Protein AF-A0A920RGM3-F1 (afdb_monomer_lite)

pLDDT: mean 78.33, std 15.72, range [25.39, 96.81]

Secondary structure (DSSP, 8-state):
---------SPPBPTTSSBHHHHHHHHHHHHHHHHHHHHHHHHHHHHHHHHHHHHHHHHTTTB-HHHHHH-HHHHHHHHT--SSSPPPHHHHHHHHHHHHHS-HHHHHHHHHHHHHHSTTHHHHHHHHHHHHHHH--SS-HHHHHHHH-GGGG-HHHHHHHHHHSSSB-SHHHHHHTTEEE-TTS-EEEPPGGG--HHHHHHHHHHHHHHHHHHHHHHHHHHHHHHHHS-HHHHHHHHHHHHHHHHS-HHHHHHHHHHHHHHHHHHHHHHTT--SS-TTS---

Structure (mmCIF, N/CA/C/O backbone):
data_AF-A0A920RGM3-F1
#
_entry.id   AF-A0A920RGM3-F1
#
loop_
_atom_site.group_PDB
_atom_site.id
_atom_site.type_symbol
_atom_site.label_atom_id
_atom_site.label_alt_id
_atom_site.label_comp_id
_atom_site.label_asym_id
_atom_site.label_entity_id
_atom_site.label_seq_id
_atom_site.pdbx_PDB_ins_code
_atom_site.Cartn_x
_atom_site.Cartn_y
_atom_site.Cartn_z
_atom_site.occupancy
_atom_site.B_iso_or_equiv
_atom_site.auth_seq_id
_atom_site.auth_comp_id
_atom_site.auth_asym_id
_atom_site.auth_atom_id
_atom_site.pdbx_PDB_model_num
ATOM 1 N N . MET A 1 1 ? 30.165 -38.953 -74.154 1.00 42.56 1 MET A N 1
ATOM 2 C CA . MET A 1 1 ? 30.402 -40.020 -73.153 1.00 42.56 1 MET A CA 1
ATOM 3 C C . MET A 1 1 ? 31.469 -39.498 -72.200 1.00 42.56 1 MET A C 1
ATOM 5 O O . MET A 1 1 ? 32.497 -39.085 -72.700 1.00 42.56 1 MET A O 1
ATOM 9 N N . ALA A 1 2 ? 31.312 -39.383 -70.887 1.00 41.81 2 ALA A N 1
ATOM 10 C CA . ALA A 1 2 ? 30.310 -39.910 -69.976 1.00 41.81 2 ALA A CA 1
ATOM 11 C C . ALA A 1 2 ? 30.096 -38.912 -68.821 1.00 41.81 2 ALA A C 1
ATOM 13 O O . ALA A 1 2 ? 31.039 -38.306 -68.318 1.00 41.81 2 ALA A O 1
ATOM 14 N N . THR A 1 3 ? 28.839 -38.753 -68.428 1.00 42.12 3 THR A N 1
ATOM 15 C CA . THR A 1 3 ? 28.390 -38.146 -67.177 1.00 42.12 3 THR A CA 1
ATOM 16 C C . THR A 1 3 ? 28.785 -39.059 -66.020 1.00 42.12 3 THR A C 1
ATOM 18 O O . THR A 1 3 ? 28.266 -40.168 -65.918 1.00 42.12 3 THR A O 1
ATOM 21 N N . VAL A 1 4 ? 29.689 -38.618 -65.145 1.00 43.62 4 VAL A N 1
ATOM 22 C CA . VAL A 1 4 ? 29.860 -39.259 -63.834 1.00 43.62 4 VAL A CA 1
ATOM 23 C C . VAL A 1 4 ? 28.945 -38.527 -62.861 1.00 43.62 4 VAL A C 1
ATOM 25 O O . VAL A 1 4 ? 29.328 -37.550 -62.221 1.00 43.62 4 VAL A O 1
ATOM 28 N N . GLU A 1 5 ? 27.697 -38.985 -62.807 1.00 46.53 5 GLU A N 1
ATOM 29 C CA . GLU A 1 5 ? 26.838 -38.770 -61.651 1.00 46.53 5 GLU A CA 1
ATOM 30 C C . GLU A 1 5 ? 27.508 -39.442 -60.451 1.00 46.53 5 GLU A C 1
ATOM 32 O O . GLU A 1 5 ? 27.657 -40.661 -60.410 1.00 46.53 5 GLU A O 1
ATOM 37 N N . ASN A 1 6 ? 27.932 -38.651 -59.470 1.00 40.91 6 ASN A N 1
ATOM 38 C CA . ASN A 1 6 ? 28.235 -39.176 -58.147 1.00 40.91 6 ASN A CA 1
ATOM 39 C C . ASN A 1 6 ? 27.381 -38.421 -57.129 1.00 40.91 6 ASN A C 1
ATOM 41 O O . ASN A 1 6 ? 27.840 -37.557 -56.382 1.00 40.91 6 ASN A O 1
ATOM 45 N N . THR A 1 7 ? 26.084 -38.720 -57.151 1.00 48.06 7 THR A N 1
ATOM 46 C CA . THR A 1 7 ? 25.151 -38.413 -56.067 1.00 48.06 7 THR A CA 1
ATOM 47 C C . THR A 1 7 ? 25.516 -39.253 -54.847 1.00 48.06 7 THR A C 1
ATOM 49 O O . THR A 1 7 ? 24.916 -40.292 -54.579 1.00 48.06 7 THR A O 1
ATOM 52 N N . ALA A 1 8 ? 26.481 -38.786 -54.055 1.00 48.56 8 ALA A N 1
ATOM 53 C CA . ALA A 1 8 ? 26.627 -39.228 -52.672 1.00 48.56 8 ALA A CA 1
ATOM 54 C C . ALA A 1 8 ? 25.541 -38.554 -51.811 1.00 48.56 8 ALA A C 1
ATOM 56 O O . ALA A 1 8 ? 25.812 -37.721 -50.949 1.00 48.56 8 ALA A O 1
ATOM 57 N N . SER A 1 9 ? 24.281 -38.908 -52.062 1.00 52.47 9 SER A N 1
ATOM 58 C CA . SER A 1 9 ? 23.105 -38.498 -51.284 1.00 52.47 9 SER A CA 1
ATOM 59 C C . SER A 1 9 ? 22.882 -39.440 -50.091 1.00 52.47 9 SER A C 1
ATOM 61 O O . SER A 1 9 ? 21.752 -39.779 -49.755 1.00 52.47 9 SER A O 1
ATOM 63 N N . GLY A 1 10 ? 23.965 -39.910 -49.469 1.00 62.50 10 GLY A N 1
ATOM 64 C CA . GLY A 1 10 ? 23.931 -40.707 -48.245 1.00 62.50 10 GLY A CA 1
ATOM 65 C C . GLY A 1 10 ? 24.165 -39.816 -47.021 1.00 62.50 10 GLY A C 1
ATOM 66 O O . GLY A 1 10 ? 24.938 -38.860 -47.108 1.00 62.50 10 GLY A O 1
ATOM 67 N N . PRO A 1 11 ? 23.518 -40.071 -45.869 1.00 61.22 11 PRO A N 1
ATOM 68 C CA . PRO A 1 11 ? 23.810 -39.319 -44.655 1.00 61.22 11 PRO A CA 1
ATOM 69 C C . PRO A 1 11 ? 25.294 -39.478 -44.306 1.00 61.22 11 PRO A C 1
ATOM 71 O O . PRO A 1 11 ? 25.762 -40.598 -44.153 1.00 61.22 11 PRO A O 1
ATOM 74 N N . LEU A 1 12 ? 26.031 -38.369 -44.167 1.00 62.75 12 LEU A N 1
ATOM 75 C CA . LEU A 1 12 ? 27.417 -38.390 -43.686 1.00 62.75 12 LEU A CA 1
ATOM 76 C C . LEU A 1 12 ? 27.455 -39.124 -42.335 1.00 62.75 12 LEU A C 1
ATOM 78 O O . LEU A 1 12 ? 26.782 -38.703 -41.389 1.00 62.75 12 LEU A O 1
ATOM 82 N N . LEU A 1 13 ? 28.182 -40.239 -42.262 1.00 65.50 13 LEU A N 1
ATOM 83 C CA . LEU A 1 13 ? 28.276 -41.101 -41.081 1.00 65.50 13 LEU A CA 1
ATOM 84 C C . LEU A 1 13 ? 29.558 -40.782 -40.299 1.00 65.50 13 LEU A C 1
ATOM 86 O O . LEU A 1 13 ? 30.583 -40.436 -40.884 1.00 65.50 13 LEU A O 1
ATOM 90 N N . THR A 1 14 ? 29.510 -40.884 -38.973 1.00 64.56 14 THR A N 1
ATOM 91 C CA . THR A 1 14 ? 30.721 -40.923 -38.135 1.00 64.56 14 THR A CA 1
ATOM 92 C C . THR A 1 14 ? 31.394 -42.298 -38.220 1.00 64.56 14 THR A C 1
ATOM 94 O O . THR A 1 14 ? 30.787 -43.244 -38.717 1.00 64.56 14 THR A O 1
ATOM 97 N N . ALA A 1 15 ? 32.624 -42.432 -37.702 1.00 69.31 15 ALA A N 1
ATOM 98 C CA . ALA A 1 15 ? 33.388 -43.691 -37.690 1.00 69.31 15 ALA A CA 1
ATOM 99 C C . ALA A 1 15 ? 32.619 -44.897 -37.097 1.00 69.31 15 ALA A C 1
ATOM 101 O O . ALA A 1 15 ? 32.901 -46.036 -37.445 1.00 69.31 15 ALA A O 1
ATOM 102 N N . ASP A 1 16 ? 31.600 -44.630 -36.273 1.00 67.75 16 ASP A N 1
ATOM 103 C CA . ASP A 1 16 ? 30.740 -45.622 -35.616 1.00 67.75 16 ASP A CA 1
ATOM 104 C C . ASP A 1 16 ? 29.434 -45.944 -36.382 1.00 67.75 16 ASP A C 1
ATOM 106 O O . ASP A 1 16 ? 28.510 -46.532 -35.824 1.00 67.75 16 ASP A O 1
ATOM 110 N N . GLY A 1 17 ? 29.285 -45.493 -37.635 1.00 71.75 17 GLY A N 1
ATOM 111 C CA . GLY A 1 17 ? 28.113 -45.784 -38.478 1.00 71.75 17 GLY A CA 1
ATOM 112 C C . GLY A 1 17 ? 26.843 -44.993 -38.136 1.00 71.75 17 GLY A C 1
ATOM 113 O O . GLY A 1 17 ? 25.798 -45.196 -38.752 1.00 71.75 17 GLY A O 1
ATOM 114 N N . THR A 1 18 ? 26.903 -44.058 -37.182 1.00 71.00 18 THR A N 1
ATOM 115 C CA . THR A 1 18 ? 25.764 -43.186 -36.858 1.00 71.00 18 THR A CA 1
ATOM 116 C C . THR A 1 18 ? 25.747 -41.928 -37.730 1.00 71.00 18 THR A C 1
ATOM 118 O O . THR A 1 18 ? 26.804 -41.343 -37.972 1.00 71.00 18 THR A O 1
ATOM 121 N N . PRO A 1 19 ? 24.571 -41.443 -38.169 1.00 76.94 19 PRO A N 1
ATOM 122 C CA . PRO A 1 19 ? 24.480 -40.207 -38.938 1.00 76.94 19 PRO A CA 1
ATOM 123 C C . PRO A 1 19 ? 25.013 -39.014 -38.132 1.00 76.94 19 PRO A C 1
ATOM 125 O O . PRO A 1 19 ? 24.575 -38.758 -37.007 1.00 76.94 19 PRO A O 1
ATOM 128 N N . LEU A 1 20 ? 25.923 -38.245 -38.735 1.00 69.12 20 LEU A N 1
ATOM 129 C CA . LEU A 1 20 ? 26.670 -37.133 -38.131 1.00 69.12 20 LEU A CA 1
ATOM 130 C C . LEU A 1 20 ? 25.765 -36.091 -37.455 1.00 69.12 20 LEU A C 1
ATOM 132 O O . LEU A 1 20 ? 26.108 -35.533 -36.417 1.00 69.12 20 LEU A O 1
ATOM 136 N N . LYS A 1 21 ? 24.560 -35.860 -37.991 1.00 71.94 21 LYS A N 1
ATOM 137 C CA . LYS A 1 21 ? 23.567 -34.957 -37.382 1.00 71.94 21 LYS A CA 1
ATOM 138 C C . LYS A 1 21 ? 23.136 -35.411 -35.981 1.00 71.94 21 LYS A C 1
ATOM 140 O O . LYS A 1 21 ? 22.908 -34.574 -35.107 1.00 71.94 21 LYS A O 1
ATOM 145 N N . VAL A 1 22 ? 23.036 -36.721 -35.750 1.00 74.00 22 VAL A N 1
ATOM 146 C CA . VAL A 1 22 ? 22.594 -37.294 -34.469 1.00 74.00 22 VAL A CA 1
ATOM 147 C C . VAL A 1 22 ? 23.716 -37.237 -33.432 1.00 74.00 22 VAL A C 1
ATOM 149 O O . VAL A 1 22 ? 23.463 -36.860 -32.285 1.00 74.00 22 VAL A O 1
ATOM 152 N N . SER A 1 23 ? 24.956 -37.540 -33.819 1.00 71.81 23 SER A N 1
ATOM 153 C CA . SER A 1 23 ? 26.117 -37.448 -32.922 1.00 71.81 23 SER A CA 1
ATOM 154 C C . SER A 1 23 ? 26.440 -35.993 -32.553 1.00 71.81 23 SER A C 1
ATOM 156 O O . SER A 1 23 ? 26.610 -35.683 -31.368 1.00 71.81 23 SER A O 1
ATOM 158 N N . LEU A 1 24 ? 26.394 -35.071 -33.525 1.00 72.94 24 LEU A N 1
ATOM 159 C CA . LEU A 1 24 ? 26.564 -33.633 -33.294 1.00 72.94 24 LEU A CA 1
ATOM 160 C C . LEU A 1 24 ? 25.462 -33.084 -32.374 1.00 72.94 24 LEU A C 1
ATOM 162 O O . LEU A 1 24 ? 25.752 -32.347 -31.433 1.00 72.94 24 LEU A O 1
ATOM 166 N N . GLY A 1 25 ? 24.206 -33.497 -32.583 1.00 76.12 25 GLY A N 1
ATOM 167 C CA . GLY A 1 25 ? 23.071 -33.108 -31.743 1.00 76.12 25 GLY A CA 1
ATOM 168 C C . GLY A 1 25 ? 23.188 -33.585 -30.290 1.00 76.12 25 GLY A C 1
ATOM 169 O O . GLY A 1 25 ? 22.876 -32.828 -29.368 1.00 76.12 25 GLY A O 1
ATOM 170 N N . ARG A 1 26 ? 23.684 -34.809 -30.054 1.00 76.69 26 ARG A N 1
ATOM 171 C CA . ARG A 1 26 ? 23.954 -35.322 -28.696 1.00 76.69 26 ARG A CA 1
ATOM 172 C C . ARG A 1 26 ? 25.081 -34.546 -28.010 1.00 76.69 26 ARG A C 1
ATOM 174 O O . ARG A 1 26 ? 24.935 -34.178 -26.843 1.00 76.69 26 ARG A O 1
ATOM 181 N N . SER A 1 27 ? 26.163 -34.250 -28.732 1.00 73.94 27 SER A N 1
ATOM 182 C CA . SER A 1 27 ? 27.289 -33.463 -28.210 1.00 73.94 27 SER A CA 1
ATOM 183 C C . SER A 1 27 ? 26.872 -32.024 -27.870 1.00 73.94 27 SER A C 1
ATOM 185 O O . SER A 1 27 ? 27.115 -31.550 -26.758 1.00 73.94 27 SER A O 1
ATOM 187 N N . LEU A 1 28 ? 26.120 -31.373 -28.766 1.00 78.75 28 LEU A N 1
ATOM 188 C CA . LEU A 1 28 ? 25.560 -30.030 -28.567 1.00 78.75 28 LEU A CA 1
ATOM 189 C C . LEU A 1 28 ? 24.583 -29.954 -27.389 1.00 78.75 28 LEU A C 1
ATOM 191 O O . LEU A 1 28 ? 24.592 -28.975 -26.646 1.00 78.75 28 LEU A O 1
ATOM 195 N N . ARG A 1 29 ? 23.732 -30.967 -27.179 1.00 81.94 29 ARG A N 1
ATOM 196 C CA . ARG A 1 29 ? 22.850 -31.006 -25.999 1.00 81.94 29 ARG A CA 1
ATOM 197 C C . ARG A 1 29 ? 23.654 -31.109 -24.707 1.00 81.94 29 ARG A C 1
ATOM 199 O O . ARG A 1 29 ? 23.330 -30.419 -23.748 1.00 81.94 29 ARG A O 1
ATOM 206 N N . ARG A 1 30 ? 24.717 -31.920 -24.682 1.00 82.12 30 ARG A N 1
ATOM 207 C CA . ARG A 1 30 ? 25.571 -32.092 -23.498 1.00 82.12 30 ARG A CA 1
ATOM 208 C C . ARG A 1 30 ? 26.358 -30.822 -23.170 1.00 82.12 30 ARG A C 1
ATOM 210 O O . ARG A 1 30 ? 26.475 -30.482 -21.996 1.00 82.12 30 ARG A O 1
ATOM 217 N N . SER A 1 31 ? 26.853 -30.102 -24.178 1.00 82.44 31 SER A N 1
ATOM 218 C CA . SER A 1 31 ? 27.522 -28.812 -23.971 1.00 82.44 31 SER A CA 1
ATOM 219 C C . SER A 1 31 ? 26.543 -27.717 -23.535 1.00 82.44 31 SER A C 1
ATOM 221 O O . SER A 1 31 ? 26.833 -27.011 -22.572 1.00 82.44 31 SER A O 1
ATOM 223 N N . LYS A 1 32 ? 25.348 -27.632 -24.142 1.00 84.06 32 LYS A N 1
ATOM 224 C CA . LYS A 1 32 ? 24.286 -26.704 -23.711 1.00 84.06 32 LYS A CA 1
ATOM 225 C C . LYS A 1 32 ? 23.810 -26.983 -22.289 1.00 84.06 32 LYS A C 1
ATOM 227 O O . LYS A 1 32 ? 23.682 -26.046 -21.512 1.00 84.06 32 LYS A O 1
ATOM 232 N N . LEU A 1 33 ? 23.589 -28.249 -21.929 1.00 88.44 33 LEU A N 1
ATOM 233 C CA . LEU A 1 33 ? 23.158 -28.622 -20.581 1.00 88.44 33 LEU A CA 1
ATOM 234 C C . LEU A 1 33 ? 24.232 -28.283 -19.541 1.00 88.44 33 LEU A C 1
ATOM 236 O O . LEU A 1 33 ? 23.894 -27.758 -18.491 1.00 88.44 33 LEU A O 1
ATOM 240 N N . ARG A 1 34 ? 25.519 -28.513 -19.843 1.00 86.75 34 ARG A N 1
ATOM 241 C CA . ARG A 1 34 ? 26.636 -28.101 -18.971 1.00 86.75 34 ARG A CA 1
ATOM 242 C C . ARG A 1 34 ? 26.721 -26.581 -18.818 1.00 86.75 34 ARG A C 1
ATOM 244 O O . ARG A 1 34 ? 26.907 -26.109 -17.704 1.00 86.75 34 ARG A O 1
ATOM 251 N N . GLY A 1 35 ? 26.551 -25.829 -19.907 1.00 87.75 35 GLY A N 1
ATOM 252 C CA . GLY A 1 35 ? 26.510 -24.365 -19.865 1.00 87.75 35 GLY A CA 1
ATOM 253 C C . GLY A 1 35 ? 25.340 -23.840 -19.029 1.00 87.75 35 GLY A C 1
ATOM 254 O O . GLY A 1 35 ? 25.533 -22.990 -18.167 1.00 87.75 35 GLY A O 1
ATOM 255 N N . ILE A 1 36 ? 24.144 -24.407 -19.214 1.00 90.81 36 ILE A N 1
ATOM 256 C CA . ILE A 1 36 ? 22.967 -24.079 -18.400 1.00 90.81 36 ILE A CA 1
ATOM 257 C C . ILE A 1 36 ? 23.214 -24.450 -16.938 1.00 90.81 36 ILE A C 1
ATOM 259 O O . ILE A 1 36 ? 22.947 -23.630 -16.073 1.00 90.81 36 ILE A O 1
ATOM 263 N N . LEU A 1 37 ? 23.773 -25.629 -16.651 1.00 93.75 37 LEU A N 1
ATOM 264 C CA . LEU A 1 37 ? 24.064 -26.078 -15.288 1.00 93.75 37 LEU A CA 1
ATOM 265 C C . LEU A 1 37 ? 25.078 -25.169 -14.576 1.00 93.75 37 LEU A C 1
ATOM 267 O O . LEU A 1 37 ? 24.954 -24.971 -13.374 1.00 93.75 37 LEU A O 1
ATOM 271 N N . LEU A 1 38 ? 26.047 -24.591 -15.299 1.00 93.19 38 LEU A N 1
ATOM 272 C CA . LEU A 1 38 ? 26.992 -23.617 -14.738 1.00 93.19 38 LEU A CA 1
ATOM 273 C C . LEU A 1 38 ? 26.324 -22.274 -14.404 1.00 93.19 38 LEU A C 1
ATOM 275 O O . LEU A 1 38 ? 26.690 -21.635 -13.422 1.00 93.19 38 LEU A O 1
ATOM 279 N N . VAL A 1 39 ? 25.353 -21.842 -15.213 1.00 94.06 39 VAL A N 1
ATOM 280 C CA . VAL A 1 39 ? 24.651 -20.556 -15.039 1.00 94.06 39 VAL A CA 1
ATOM 281 C C . VAL A 1 39 ? 23.470 -20.674 -14.067 1.00 94.06 39 VAL A C 1
ATOM 283 O O . VAL A 1 39 ? 23.115 -19.700 -13.404 1.00 94.06 39 VAL A O 1
ATOM 286 N N . LEU A 1 40 ? 22.874 -21.862 -13.941 1.00 94.94 40 LEU A N 1
ATOM 287 C CA . LEU A 1 40 ? 21.665 -22.117 -13.156 1.00 94.94 40 LEU A CA 1
ATOM 288 C C . LEU A 1 40 ? 21.784 -21.673 -11.685 1.00 94.94 40 LEU A C 1
ATOM 290 O O . LEU A 1 40 ? 20.851 -21.021 -11.225 1.00 94.94 40 LEU A O 1
ATOM 294 N N . PRO A 1 41 ? 22.886 -21.923 -10.944 1.00 94.62 41 PRO A N 1
ATOM 295 C CA . PRO A 1 41 ? 23.005 -21.473 -9.557 1.00 94.62 41 PRO A CA 1
ATOM 296 C C . PRO A 1 41 ? 22.983 -19.947 -9.432 1.00 94.62 41 PRO A C 1
ATOM 298 O O . PRO A 1 41 ? 22.291 -19.410 -8.570 1.00 94.62 41 PRO A O 1
ATOM 301 N N . ALA A 1 42 ? 23.683 -19.242 -10.326 1.00 93.94 42 ALA A N 1
ATOM 302 C CA . ALA A 1 42 ? 23.693 -17.781 -10.350 1.00 93.94 42 ALA A CA 1
ATOM 303 C C . ALA A 1 42 ? 22.320 -17.210 -10.748 1.00 93.94 42 ALA A C 1
ATOM 305 O O . ALA A 1 42 ? 21.850 -16.241 -10.153 1.00 93.94 42 ALA A O 1
ATOM 306 N N . LEU A 1 43 ? 21.643 -17.842 -11.713 1.00 94.00 43 LEU A N 1
ATOM 307 C CA . LEU A 1 43 ? 20.295 -17.462 -12.130 1.00 94.00 43 LEU A CA 1
ATOM 308 C C . LEU A 1 43 ? 19.270 -17.682 -11.009 1.00 94.00 43 LEU A C 1
ATOM 310 O O . LEU A 1 43 ? 18.466 -16.796 -10.737 1.00 94.00 43 LEU A O 1
ATOM 314 N N . LEU A 1 44 ? 19.305 -18.838 -10.340 1.00 95.81 44 LEU A N 1
ATOM 315 C CA . LEU A 1 44 ? 18.426 -19.143 -9.211 1.00 95.81 44 LEU A CA 1
ATOM 316 C C . LEU A 1 44 ? 18.663 -18.179 -8.051 1.00 95.81 44 LEU A C 1
ATOM 318 O O . LEU A 1 44 ? 17.700 -17.686 -7.475 1.00 95.81 44 LEU A O 1
ATOM 322 N N . PHE A 1 45 ? 19.921 -17.854 -7.750 1.00 95.62 45 PHE A N 1
ATOM 323 C CA . PHE A 1 45 ? 20.262 -16.853 -6.741 1.00 95.62 45 PHE A CA 1
ATOM 324 C C . PHE A 1 45 ? 19.644 -15.484 -7.063 1.00 95.62 45 PHE A C 1
ATOM 326 O O . PHE A 1 45 ? 19.007 -14.878 -6.201 1.00 95.62 45 PHE A O 1
ATOM 333 N N . LEU A 1 46 ? 19.751 -15.029 -8.318 1.00 94.94 46 LEU A N 1
ATOM 334 C CA . LEU A 1 46 ? 19.124 -13.785 -8.774 1.00 94.94 46 LEU A CA 1
ATOM 335 C C . LEU A 1 46 ? 17.597 -13.852 -8.661 1.00 94.94 46 LEU A C 1
ATOM 337 O O . LEU A 1 46 ? 16.985 -12.922 -8.139 1.00 94.94 46 LEU A O 1
ATOM 341 N N . ILE A 1 47 ? 16.976 -14.952 -9.098 1.00 95.12 47 ILE A N 1
ATOM 342 C CA . ILE A 1 47 ? 15.523 -15.143 -8.998 1.00 95.12 47 ILE A CA 1
ATOM 343 C C . ILE A 1 47 ? 15.076 -15.090 -7.535 1.00 95.12 47 ILE A C 1
ATOM 345 O O . ILE A 1 47 ? 14.125 -14.388 -7.215 1.00 95.12 47 ILE A O 1
ATOM 349 N N . ILE A 1 48 ? 15.771 -15.771 -6.628 1.00 96.00 48 ILE A N 1
ATOM 350 C CA . ILE A 1 48 ? 15.405 -15.789 -5.210 1.00 96.00 48 ILE A CA 1
ATOM 351 C C . ILE A 1 48 ? 15.525 -14.387 -4.600 1.00 96.00 48 ILE A C 1
ATOM 353 O O . ILE A 1 48 ? 14.626 -13.962 -3.883 1.00 96.00 48 ILE A O 1
ATOM 357 N N . ILE A 1 49 ? 16.583 -13.635 -4.908 1.00 95.81 49 ILE A N 1
ATOM 358 C CA . ILE A 1 49 ? 16.800 -12.305 -4.317 1.00 95.81 49 ILE A CA 1
ATOM 359 C C . ILE A 1 49 ? 15.902 -11.229 -4.925 1.00 95.81 49 ILE A C 1
ATOM 361 O O . ILE A 1 49 ? 15.495 -10.317 -4.212 1.00 95.81 49 ILE A O 1
ATOM 365 N N . PHE A 1 50 ? 15.578 -11.304 -6.214 1.00 95.12 50 PHE A N 1
ATOM 366 C CA . PHE A 1 50 ? 14.744 -10.289 -6.859 1.00 95.12 50 PHE A CA 1
ATOM 367 C C . PHE A 1 50 ? 13.270 -10.689 -6.901 1.00 95.12 50 PHE A C 1
ATOM 369 O O . PHE A 1 50 ? 12.415 -9.912 -6.483 1.00 95.12 50 PHE A O 1
ATOM 376 N N . VAL A 1 51 ? 12.944 -11.894 -7.369 1.00 94.75 51 VAL A N 1
ATOM 377 C CA . VAL A 1 51 ? 11.552 -12.302 -7.620 1.00 94.75 51 VAL A CA 1
ATOM 378 C C . VAL A 1 51 ? 10.798 -12.550 -6.318 1.00 94.75 51 VAL A C 1
ATOM 380 O O . VAL A 1 51 ? 9.657 -12.110 -6.208 1.00 94.75 51 VAL A O 1
ATOM 383 N N . VAL A 1 52 ? 11.412 -13.185 -5.310 1.00 93.88 52 VAL A N 1
ATOM 384 C CA . VAL A 1 52 ? 10.709 -13.474 -4.044 1.00 93.88 52 VAL A CA 1
ATOM 385 C C . VAL A 1 52 ? 10.337 -12.190 -3.291 1.00 93.88 52 VAL A C 1
ATOM 387 O O . VAL A 1 52 ? 9.169 -12.057 -2.924 1.00 93.88 52 VAL A O 1
ATOM 390 N N . PRO A 1 53 ? 11.230 -11.196 -3.091 1.00 94.12 53 PRO A N 1
ATOM 391 C CA . PRO A 1 53 ? 10.833 -9.939 -2.460 1.00 94.12 53 PRO A CA 1
ATOM 392 C C . PRO A 1 53 ? 9.804 -9.155 -3.269 1.00 94.12 53 PRO A C 1
ATOM 394 O O . PRO A 1 53 ? 8.886 -8.595 -2.677 1.00 94.12 53 PRO A O 1
ATOM 397 N N . ILE A 1 54 ? 9.906 -9.147 -4.604 1.00 92.69 54 ILE A N 1
ATOM 398 C CA . ILE A 1 54 ? 8.898 -8.506 -5.461 1.00 92.69 54 ILE A CA 1
ATOM 399 C C . ILE A 1 54 ? 7.538 -9.181 -5.270 1.00 92.69 54 ILE A C 1
ATOM 401 O O . ILE A 1 54 ? 6.542 -8.493 -5.061 1.00 92.69 54 ILE A O 1
ATOM 405 N N . PHE A 1 55 ? 7.490 -10.514 -5.276 1.00 91.38 55 PHE A N 1
ATOM 406 C CA . PHE A 1 55 ? 6.251 -11.255 -5.065 1.00 91.38 55 PHE A CA 1
ATOM 407 C C . PHE A 1 55 ? 5.663 -11.006 -3.671 1.00 91.38 55 PHE A C 1
ATOM 409 O O . PHE A 1 55 ? 4.479 -10.709 -3.563 1.00 91.38 55 PHE A O 1
ATOM 416 N N . ASN A 1 56 ? 6.487 -11.023 -2.620 1.00 88.69 56 ASN A N 1
ATOM 417 C CA . ASN A 1 56 ? 6.053 -10.708 -1.254 1.00 88.69 56 ASN A CA 1
ATOM 418 C C . ASN A 1 56 ? 5.529 -9.269 -1.115 1.00 88.69 56 ASN A C 1
ATOM 420 O O . ASN A 1 56 ? 4.614 -9.005 -0.336 1.00 88.69 56 ASN A O 1
ATOM 424 N N . LEU A 1 57 ? 6.106 -8.314 -1.851 1.00 89.06 57 LEU A N 1
ATOM 425 C CA . LEU A 1 57 ? 5.601 -6.941 -1.887 1.00 89.06 57 LEU A CA 1
ATOM 426 C C . LEU A 1 57 ? 4.275 -6.845 -2.653 1.00 89.06 57 LEU A C 1
ATOM 428 O O . LEU A 1 57 ? 3.391 -6.097 -2.237 1.00 89.06 57 LEU A O 1
ATOM 432 N N . LEU A 1 58 ? 4.118 -7.610 -3.736 1.00 87.19 58 LEU A N 1
ATOM 433 C CA . LEU A 1 58 ? 2.888 -7.657 -4.527 1.00 87.19 58 LEU A CA 1
ATOM 434 C C . LEU A 1 58 ? 1.745 -8.350 -3.781 1.00 87.19 58 LEU A C 1
ATOM 436 O O . LEU A 1 58 ? 0.638 -7.819 -3.784 1.00 87.19 58 LEU A O 1
ATOM 440 N N . SER A 1 59 ? 1.985 -9.470 -3.094 1.00 84.69 59 SER A N 1
ATOM 441 C CA . SER A 1 59 ? 0.946 -10.133 -2.290 1.00 84.69 59 SER A CA 1
ATOM 442 C C . SER A 1 59 ? 0.436 -9.195 -1.193 1.00 84.69 59 SER A C 1
ATOM 444 O O . SER A 1 59 ? -0.767 -8.985 -1.050 1.00 84.69 59 SER A O 1
ATOM 446 N N . ARG A 1 60 ? 1.356 -8.468 -0.545 1.00 83.00 60 ARG A N 1
ATOM 447 C CA . ARG A 1 60 ? 1.032 -7.444 0.454 1.00 83.00 60 ARG A CA 1
ATOM 448 C C . ARG A 1 60 ? 0.208 -6.273 -0.097 1.00 83.00 60 ARG A C 1
ATOM 450 O O . ARG A 1 60 ? -0.392 -5.547 0.690 1.00 83.00 60 ARG A O 1
ATOM 457 N N . SER A 1 61 ? 0.173 -6.067 -1.416 1.00 80.12 61 SER A N 1
ATOM 458 C CA . SER A 1 61 ? -0.691 -5.055 -2.042 1.00 80.12 61 SER A CA 1
ATOM 459 C C . SER A 1 61 ? -2.165 -5.472 -2.120 1.00 80.12 61 SER A C 1
ATOM 461 O O . SER A 1 61 ? -3.017 -4.614 -2.331 1.00 80.12 61 SER A O 1
ATOM 463 N N . VAL A 1 62 ? -2.464 -6.762 -1.934 1.00 79.56 62 VAL A N 1
ATOM 464 C CA . VAL A 1 62 ? -3.823 -7.332 -1.961 1.00 79.56 62 VAL A CA 1
ATOM 465 C C . VAL A 1 62 ? -4.273 -7.766 -0.563 1.00 79.56 62 VAL A C 1
ATOM 467 O O . VAL A 1 62 ? -5.470 -7.754 -0.274 1.00 79.56 62 VAL A O 1
ATOM 470 N N . ASP A 1 63 ? -3.327 -8.112 0.311 1.00 77.56 63 ASP A N 1
ATOM 471 C CA . ASP A 1 63 ? -3.603 -8.594 1.664 1.00 77.56 63 ASP A CA 1
ATOM 472 C C . ASP A 1 63 ? -4.082 -7.465 2.603 1.00 77.56 63 ASP A C 1
ATOM 474 O O . ASP A 1 63 ? -3.352 -6.518 2.905 1.00 77.56 63 ASP A O 1
ATOM 478 N N . ASP A 1 64 ? -5.300 -7.605 3.135 1.00 79.06 64 ASP A N 1
ATOM 479 C CA . ASP A 1 64 ? -5.933 -6.691 4.102 1.00 79.06 64 ASP A CA 1
ATOM 480 C C . ASP A 1 64 ? -6.399 -7.415 5.380 1.00 79.06 64 ASP A C 1
ATOM 482 O O . ASP A 1 64 ? -7.391 -7.083 6.028 1.00 79.06 64 ASP A O 1
ATOM 486 N N . THR A 1 65 ? -5.640 -8.428 5.794 1.00 84.06 65 THR A N 1
ATOM 487 C CA . THR A 1 65 ? -5.916 -9.242 6.993 1.00 84.06 65 THR A CA 1
ATOM 488 C C . THR A 1 65 ? -5.821 -8.456 8.307 1.00 84.06 65 THR A C 1
ATOM 490 O O . THR A 1 65 ? -6.271 -8.920 9.357 1.00 84.06 65 THR A O 1
ATOM 493 N N . LEU A 1 66 ? -5.252 -7.248 8.278 1.00 84.62 66 LEU A N 1
ATOM 494 C CA . LEU A 1 66 ? -4.963 -6.445 9.463 1.00 84.62 66 LEU A CA 1
ATOM 495 C C . LEU A 1 66 ? -6.228 -6.034 10.228 1.00 84.62 66 LEU A C 1
ATOM 497 O O . LEU A 1 66 ? -6.231 -6.090 11.454 1.00 84.62 66 LEU A O 1
ATOM 501 N N . VAL A 1 67 ? -7.292 -5.621 9.534 1.00 86.69 67 VAL A N 1
ATOM 502 C CA . VAL A 1 67 ? -8.548 -5.230 10.200 1.00 86.69 67 VAL A CA 1
ATOM 503 C C . VAL A 1 67 ? -9.306 -6.469 10.669 1.00 86.69 67 VAL A C 1
ATOM 505 O O . VAL A 1 67 ? -9.776 -6.490 11.804 1.00 86.69 67 VAL A O 1
ATOM 508 N N . ASN A 1 68 ? -9.343 -7.520 9.845 1.00 86.69 68 ASN A N 1
ATOM 509 C CA . ASN A 1 68 ? -9.998 -8.791 10.163 1.00 86.69 68 ASN A CA 1
ATOM 510 C C . ASN A 1 68 ? -9.409 -9.437 11.434 1.00 86.69 68 ASN A C 1
ATOM 512 O O . ASN A 1 68 ? -10.145 -9.790 12.351 1.00 86.69 68 ASN A O 1
ATOM 516 N N . SER A 1 69 ? -8.076 -9.452 11.556 1.00 86.69 69 SER A N 1
ATOM 517 C CA . SER A 1 69 ? -7.377 -9.940 12.756 1.00 86.69 69 SER A CA 1
ATOM 518 C C . SER A 1 69 ? -7.613 -9.094 14.015 1.00 86.69 69 SER A C 1
ATOM 520 O O . SER A 1 69 ? -7.508 -9.610 15.125 1.00 86.69 69 SER A O 1
ATOM 522 N N . ALA A 1 70 ? -7.929 -7.804 13.861 1.00 87.88 70 ALA A N 1
ATOM 523 C CA . ALA A 1 70 ? -8.148 -6.890 14.980 1.00 87.88 70 ALA A CA 1
ATOM 524 C C . ALA A 1 70 ? -9.604 -6.867 15.475 1.00 87.88 70 ALA A C 1
ATOM 526 O O . ALA A 1 70 ? -9.823 -6.544 16.640 1.00 87.88 70 ALA A O 1
ATOM 527 N N . LEU A 1 71 ? -10.579 -7.173 14.609 1.00 90.25 71 LEU A N 1
ATOM 528 C CA . LEU A 1 71 ? -12.019 -7.110 14.899 1.00 90.25 71 LEU A CA 1
ATOM 529 C C . LEU A 1 71 ? -12.769 -8.420 14.550 1.00 90.25 71 LEU A C 1
ATOM 531 O O . LEU A 1 71 ? -13.774 -8.377 13.830 1.00 90.25 71 LEU A O 1
ATOM 535 N N . PRO A 1 72 ? -12.308 -9.597 15.014 1.00 90.44 72 PRO A N 1
ATOM 536 C CA . PRO A 1 72 ? -12.873 -10.876 14.587 1.00 90.44 72 PRO A CA 1
ATOM 537 C C . PRO A 1 72 ? -14.343 -11.045 14.993 1.00 90.44 72 PRO A C 1
ATOM 539 O O . PRO A 1 72 ? -15.148 -11.508 14.188 1.00 90.44 72 PRO A O 1
ATOM 542 N N . ARG A 1 73 ? -14.732 -10.638 16.211 1.00 91.25 73 ARG A N 1
ATOM 543 C CA . ARG A 1 73 ? -16.117 -10.792 16.697 1.00 91.25 73 ARG A CA 1
ATOM 544 C C . ARG A 1 73 ? -17.058 -9.848 15.963 1.00 91.25 73 ARG A C 1
ATOM 546 O O . ARG A 1 73 ? -18.179 -10.221 15.626 1.00 91.25 73 ARG A O 1
ATOM 553 N N . THR A 1 74 ? -16.582 -8.638 15.682 1.00 90.31 74 THR A N 1
ATOM 554 C CA . THR A 1 74 ? -17.334 -7.619 14.948 1.00 90.31 74 THR A CA 1
ATOM 555 C C . THR A 1 74 ? -17.691 -8.115 13.553 1.00 90.31 74 THR A C 1
ATOM 557 O O . THR A 1 74 ? -18.829 -7.946 13.133 1.00 90.31 74 THR A O 1
ATOM 560 N N . PHE A 1 75 ? -16.760 -8.763 12.841 1.00 88.69 75 PHE A N 1
ATOM 561 C CA . PHE A 1 75 ? -17.028 -9.266 11.490 1.00 88.69 75 PHE A CA 1
ATOM 562 C C . PHE A 1 75 ? -17.965 -10.475 11.447 1.00 88.69 75 PHE A C 1
ATOM 564 O O . PHE A 1 75 ? -18.646 -10.636 10.436 1.00 88.69 75 PHE A O 1
ATOM 571 N N . VAL A 1 76 ? -18.045 -11.267 12.522 1.00 88.50 76 VAL A N 1
ATOM 572 C CA . VAL A 1 76 ? -19.060 -12.326 12.671 1.00 88.50 76 VAL A CA 1
ATOM 573 C C . VAL A 1 76 ? -20.449 -11.705 12.836 1.00 88.50 76 VAL A C 1
ATOM 575 O O . VAL A 1 76 ? -21.356 -12.025 12.076 1.00 88.50 76 VAL A O 1
ATOM 578 N N . ALA A 1 77 ? -20.600 -10.737 13.748 1.00 87.00 77 ALA A N 1
ATOM 579 C CA . ALA A 1 77 ? -21.858 -10.001 13.929 1.00 87.00 77 ALA A CA 1
ATOM 580 C C . ALA A 1 77 ? -22.231 -9.126 12.713 1.00 87.00 77 ALA A C 1
ATOM 582 O O . ALA A 1 77 ? -23.382 -8.736 12.540 1.00 87.00 77 ALA A O 1
ATOM 583 N N . PHE A 1 78 ? -21.260 -8.800 11.858 1.00 86.69 78 PHE A N 1
ATOM 584 C CA . PHE A 1 78 ? -21.481 -8.040 10.630 1.00 86.69 78 PHE A CA 1
ATOM 585 C C . PHE A 1 78 ? -22.183 -8.841 9.534 1.00 86.69 78 PHE A C 1
ATOM 587 O O . PHE A 1 78 ? -22.814 -8.241 8.667 1.00 86.69 78 PHE A O 1
ATOM 594 N N . GLU A 1 79 ? -22.099 -10.173 9.544 1.00 84.38 79 GLU A N 1
ATOM 595 C CA . GLU A 1 79 ? -22.745 -10.999 8.514 1.00 84.38 79 GLU A CA 1
ATOM 596 C C . GLU A 1 79 ? -24.268 -10.967 8.598 1.00 84.38 79 GLU A C 1
ATOM 598 O O . GLU A 1 79 ? -24.928 -10.994 7.563 1.00 84.38 79 GLU A O 1
ATOM 603 N N . SER A 1 80 ? -24.811 -10.859 9.810 1.00 83.69 80 SER A N 1
ATOM 604 C CA . SER A 1 80 ? -26.251 -10.839 10.064 1.00 83.69 80 SER A CA 1
ATOM 605 C C . SER A 1 80 ? -26.893 -9.460 9.893 1.00 83.69 80 SER A C 1
ATOM 607 O O . SER A 1 80 ? -28.109 -9.340 10.002 1.00 83.69 80 SER A O 1
ATOM 609 N N . TRP A 1 81 ? -26.110 -8.407 9.638 1.00 84.56 81 TRP A N 1
ATOM 610 C CA . TRP A 1 81 ? -26.612 -7.034 9.578 1.00 84.56 81 TRP A CA 1
ATOM 611 C C . TRP A 1 81 ? -26.981 -6.593 8.153 1.00 84.56 81 TRP A C 1
ATOM 613 O O . TRP A 1 81 ? -26.211 -6.768 7.208 1.00 84.56 81 TRP A O 1
ATOM 623 N N . ASP A 1 82 ? -28.130 -5.920 8.026 1.00 76.81 82 ASP A N 1
ATOM 624 C CA . ASP A 1 82 ? -28.738 -5.460 6.762 1.00 76.81 82 ASP A CA 1
ATOM 625 C C . ASP A 1 82 ? -28.075 -4.203 6.147 1.00 76.81 82 ASP A C 1
ATOM 627 O O . ASP A 1 82 ? -28.488 -3.685 5.115 1.00 76.81 82 ASP A O 1
ATOM 631 N N . ARG A 1 83 ? -27.009 -3.672 6.764 1.00 79.06 83 ARG A N 1
ATOM 632 C CA . ARG A 1 83 ? -26.147 -2.577 6.244 1.00 79.06 83 ARG A CA 1
ATOM 633 C C . ARG A 1 83 ? -26.814 -1.211 6.016 1.00 79.06 83 ARG A C 1
ATOM 635 O O . ARG A 1 83 ? -26.125 -0.244 5.680 1.00 79.06 83 ARG A O 1
ATOM 642 N N . GLN A 1 84 ? -28.125 -1.103 6.216 1.00 77.38 84 GLN A N 1
ATOM 643 C CA . GLN A 1 84 ? -28.908 0.117 5.983 1.00 77.38 84 GLN A CA 1
ATOM 644 C C . GLN A 1 84 ? -29.287 0.851 7.276 1.00 77.38 84 GLN A C 1
ATOM 646 O O . GLN A 1 84 ? -29.336 2.080 7.294 1.00 77.38 84 GLN A O 1
ATOM 651 N N . SER A 1 85 ? -29.533 0.122 8.364 1.00 82.44 85 SER A N 1
ATOM 652 C CA . SER A 1 85 ? -29.994 0.660 9.651 1.00 82.44 85 SER A CA 1
ATOM 653 C C . SER A 1 85 ? -28.892 0.639 10.709 1.00 82.44 85 SER A C 1
ATOM 655 O O . SER A 1 85 ? -27.869 -0.006 10.535 1.00 82.44 85 SER A O 1
ATOM 657 N N . LEU A 1 86 ? -29.069 1.335 11.834 1.00 83.19 86 LEU A N 1
ATOM 658 C CA . LEU A 1 86 ? -28.138 1.204 12.961 1.00 83.19 86 LEU A CA 1
ATOM 659 C C . LEU A 1 86 ? -27.982 -0.274 13.372 1.00 83.19 86 LEU A C 1
ATOM 661 O O . LEU A 1 86 ? -29.000 -0.959 13.467 1.00 83.19 86 LEU A O 1
ATOM 665 N N . PRO A 1 87 ? -26.753 -0.757 13.634 1.00 83.75 87 PRO A N 1
ATOM 666 C CA . PRO A 1 87 ? -26.543 -2.150 14.000 1.00 83.75 87 PRO A CA 1
ATOM 667 C C . PRO A 1 87 ? -27.276 -2.564 15.273 1.00 83.75 87 PRO A C 1
ATOM 669 O O . PRO A 1 87 ? -27.552 -1.741 16.152 1.00 83.75 87 PRO A O 1
ATOM 672 N N . GLU A 1 88 ? -27.530 -3.863 15.384 1.00 86.50 88 GLU A N 1
ATOM 673 C CA . GLU A 1 88 ? -28.073 -4.473 16.592 1.00 86.50 88 GLU A CA 1
ATOM 674 C C . GLU A 1 88 ? -27.089 -4.381 17.765 1.00 86.50 88 GLU A C 1
ATOM 676 O O . GLU A 1 88 ? -25.874 -4.252 17.583 1.00 86.50 88 GLU A O 1
ATOM 681 N N . GLU A 1 89 ? -27.615 -4.494 18.986 1.00 86.75 89 GLU A N 1
ATOM 682 C CA . GLU A 1 89 ? -26.837 -4.428 20.230 1.00 86.75 89 GLU A CA 1
ATOM 683 C C . GLU A 1 89 ? -25.648 -5.405 20.230 1.00 86.75 89 GLU A C 1
ATOM 685 O O . GLU A 1 89 ? -24.555 -5.055 20.676 1.00 86.75 89 GLU A O 1
ATOM 690 N N . ALA A 1 90 ? -25.830 -6.587 19.631 1.00 87.62 90 ALA A N 1
ATOM 691 C CA . ALA A 1 90 ? -24.796 -7.609 19.495 1.00 87.62 90 ALA A CA 1
ATOM 692 C C . ALA A 1 90 ? -23.548 -7.113 18.736 1.00 87.62 90 ALA A C 1
ATOM 694 O O . ALA A 1 90 ? -22.425 -7.468 19.094 1.00 87.62 90 ALA A O 1
ATOM 695 N N . MET A 1 91 ? -23.702 -6.248 17.724 1.00 87.38 91 MET A N 1
ATOM 696 C CA . MET A 1 91 ? -22.554 -5.679 17.004 1.00 87.38 91 MET A CA 1
ATOM 697 C C . MET A 1 91 ? -21.808 -4.644 17.861 1.00 87.38 91 MET A C 1
ATOM 699 O O . MET A 1 91 ? -20.575 -4.580 17.822 1.00 87.38 91 MET A O 1
ATOM 703 N N . PHE A 1 92 ? -22.533 -3.848 18.656 1.00 89.19 92 PHE A N 1
ATOM 704 C CA . PHE A 1 92 ? -21.929 -2.895 19.594 1.00 89.19 92 PHE A CA 1
ATOM 705 C C . PHE A 1 92 ? -21.159 -3.616 20.708 1.00 89.19 92 PHE A C 1
ATOM 707 O O . PHE A 1 92 ? -20.060 -3.192 21.072 1.00 89.19 92 PHE A O 1
ATOM 714 N N . GLU A 1 93 ? -21.688 -4.733 21.203 1.00 90.75 93 GLU A N 1
ATOM 715 C CA . GLU A 1 93 ? -20.984 -5.606 22.141 1.00 90.75 93 GLU A CA 1
ATOM 716 C C . GLU A 1 93 ? -19.724 -6.213 21.507 1.00 90.75 93 GLU A C 1
ATOM 718 O O . GLU A 1 93 ? -18.635 -6.134 22.084 1.00 90.75 93 GLU A O 1
ATOM 723 N N . ALA A 1 94 ? -19.838 -6.756 20.292 1.00 91.19 94 ALA A N 1
ATOM 724 C CA . ALA A 1 94 ? -18.726 -7.390 19.593 1.00 91.19 94 ALA A CA 1
ATOM 725 C C . ALA A 1 94 ? -17.545 -6.427 19.381 1.00 91.19 94 ALA A C 1
ATOM 727 O O . ALA A 1 94 ? -16.407 -6.766 19.718 1.00 91.19 94 ALA A O 1
ATOM 728 N N . ILE A 1 95 ? -17.811 -5.199 18.918 1.00 90.56 95 ILE A N 1
ATOM 729 C CA . ILE A 1 95 ? -16.753 -4.203 18.707 1.00 90.56 95 ILE A CA 1
ATOM 730 C C . ILE A 1 95 ? -16.181 -3.676 20.025 1.00 90.56 95 ILE A C 1
ATOM 732 O O . ILE A 1 95 ? -14.990 -3.364 20.112 1.00 90.56 95 ILE A O 1
ATOM 736 N N . PHE A 1 96 ? -17.0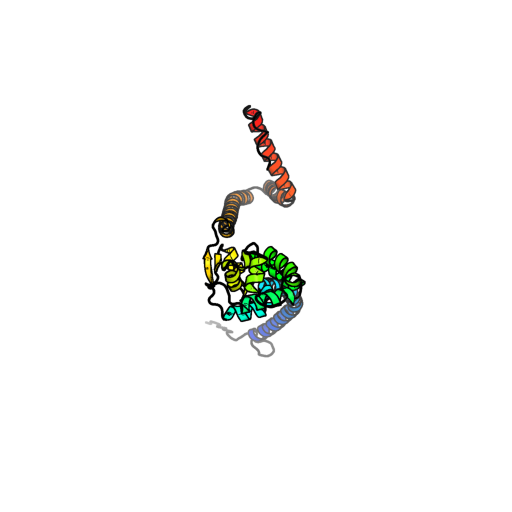05 -3.578 21.072 1.00 90.31 96 PHE A N 1
ATOM 737 C CA . PHE A 1 96 ? -16.542 -3.209 22.405 1.00 90.31 96 PHE A CA 1
ATOM 738 C C . PHE A 1 96 ? -15.545 -4.243 22.933 1.00 90.31 96 PHE A C 1
ATOM 740 O O . PHE A 1 96 ? -14.471 -3.872 23.422 1.00 90.31 96 PHE A O 1
ATOM 747 N N . LEU A 1 97 ? -15.878 -5.528 22.807 1.00 89.19 97 LEU A N 1
ATOM 748 C CA . LEU A 1 97 ? -15.009 -6.623 23.214 1.00 89.19 97 LEU A CA 1
ATOM 749 C C . LEU A 1 97 ? -13.721 -6.620 22.387 1.00 89.19 97 LEU A C 1
ATOM 751 O O . LEU A 1 97 ? -12.648 -6.528 22.976 1.00 89.19 97 LEU A O 1
ATOM 755 N N . ASP A 1 98 ? -13.803 -6.569 21.056 1.00 90.31 98 ASP A N 1
ATOM 756 C CA . ASP A 1 98 ? -12.617 -6.563 20.188 1.00 90.31 98 ASP A CA 1
ATOM 757 C C . ASP A 1 98 ? -11.653 -5.399 20.507 1.00 90.31 98 ASP A C 1
ATOM 759 O O . ASP A 1 98 ? -10.442 -5.596 20.625 1.00 90.31 98 ASP A O 1
ATOM 763 N N . ILE A 1 99 ? -12.168 -4.188 20.756 1.00 89.19 99 ILE A N 1
ATOM 764 C CA . ILE A 1 99 ? -11.339 -3.019 21.111 1.00 89.19 99 ILE A CA 1
ATOM 765 C C . ILE A 1 99 ? -10.720 -3.146 22.515 1.00 89.19 99 ILE A C 1
ATOM 767 O O . ILE A 1 99 ? -9.646 -2.589 22.775 1.00 89.19 99 ILE A O 1
ATOM 771 N N . THR A 1 100 ? -11.403 -3.796 23.461 1.00 86.69 100 THR A N 1
ATOM 772 C CA . THR A 1 100 ? -10.966 -3.842 24.866 1.00 86.69 100 THR A CA 1
ATOM 773 C C . THR A 1 100 ? -10.057 -5.026 25.182 1.00 86.69 100 THR A C 1
ATOM 775 O O . THR A 1 100 ? -9.105 -4.831 25.956 1.00 86.69 100 THR A O 1
ATOM 778 N N . THR A 1 101 ? -10.334 -6.192 24.588 1.00 86.81 101 THR A N 1
ATOM 779 C CA . THR A 1 101 ? -9.590 -7.449 24.760 1.00 86.81 101 THR A CA 1
ATOM 780 C C . THR A 1 101 ? -8.512 -7.658 23.702 1.00 86.81 101 THR A C 1
ATOM 782 O O . THR A 1 101 ? -7.565 -8.393 23.964 1.00 86.81 101 THR A O 1
ATOM 785 N N . GLY A 1 102 ? -8.628 -7.023 22.531 1.00 82.94 102 GLY A N 1
ATOM 786 C CA . GLY A 1 102 ? -7.640 -7.124 21.459 1.00 82.94 102 GLY A CA 1
ATOM 787 C C . GLY A 1 102 ? -6.270 -6.557 21.840 1.00 82.94 102 GLY A C 1
ATOM 788 O O . GLY A 1 102 ? -6.136 -5.686 22.710 1.00 82.94 102 GLY A O 1
ATOM 789 N N . ASP A 1 103 ? -5.230 -7.045 21.165 1.00 87.38 103 ASP A N 1
ATOM 790 C CA . ASP A 1 103 ? -3.877 -6.535 21.351 1.00 87.38 103 ASP A CA 1
ATOM 791 C C . ASP A 1 103 ? -3.783 -5.059 20.912 1.00 87.38 103 ASP A C 1
ATOM 793 O O . ASP A 1 103 ? -4.221 -4.649 19.834 1.00 87.38 103 ASP A O 1
ATOM 797 N N . LYS A 1 104 ? -3.180 -4.221 21.764 1.00 85.81 104 LYS A N 1
ATOM 798 C CA . LYS A 1 104 ? -3.105 -2.770 21.534 1.00 85.81 104 LYS A CA 1
ATOM 799 C C . LYS A 1 104 ? -2.344 -2.434 20.252 1.00 85.81 104 LYS A C 1
ATOM 801 O O . LYS A 1 104 ? -2.640 -1.411 19.628 1.00 85.81 104 LYS A O 1
ATOM 806 N N . TYR A 1 105 ? -1.350 -3.243 19.886 1.00 87.38 105 TYR A N 1
ATOM 807 C CA . TYR A 1 105 ? -0.519 -3.000 18.713 1.00 87.38 105 TYR A CA 1
ATOM 808 C C . TYR A 1 105 ? -1.265 -3.313 17.412 1.00 87.38 105 TYR A C 1
ATOM 810 O O . TYR A 1 105 ? -1.315 -2.459 16.521 1.00 87.38 105 TYR A O 1
ATOM 818 N N . THR A 1 106 ? -1.898 -4.485 17.321 1.00 87.94 106 THR A N 1
ATOM 819 C CA . THR A 1 106 ? -2.725 -4.889 16.168 1.00 87.94 106 THR A CA 1
ATOM 820 C C . THR A 1 106 ? -3.911 -3.951 15.959 1.00 87.94 106 THR A C 1
ATOM 822 O O . THR A 1 106 ? -4.051 -3.391 14.868 1.00 87.94 106 THR A O 1
ATOM 825 N N . VAL A 1 107 ? -4.680 -3.649 17.014 1.00 87.56 107 VAL A N 1
ATOM 826 C CA . VAL A 1 107 ? -5.794 -2.686 16.955 1.00 87.56 107 VAL A CA 1
ATOM 827 C C . VAL A 1 107 ? -5.289 -1.307 16.528 1.00 87.56 107 VAL A C 1
ATOM 829 O O . VAL A 1 107 ? -5.858 -0.680 15.635 1.00 87.56 107 VAL A O 1
ATOM 832 N N . GLY A 1 108 ? -4.174 -0.835 17.100 1.00 87.44 108 GLY A N 1
ATOM 833 C CA . GLY A 1 108 ? -3.568 0.449 16.743 1.00 87.44 108 GLY A CA 1
ATOM 834 C C . GLY A 1 108 ? -3.187 0.545 15.263 1.00 87.44 108 GLY A C 1
ATOM 835 O O . GLY A 1 108 ? -3.480 1.557 14.615 1.00 87.44 108 GLY A O 1
ATOM 836 N N . LYS A 1 109 ? -2.588 -0.511 14.703 1.00 88.56 109 LYS A N 1
ATOM 837 C CA . LYS A 1 109 ? -2.278 -0.596 13.271 1.00 88.56 109 LYS A CA 1
ATOM 838 C C . LYS A 1 109 ? -3.547 -0.631 12.418 1.00 88.56 109 LYS A C 1
ATOM 840 O O . LYS A 1 109 ? -3.638 0.171 11.485 1.00 88.56 109 LYS A O 1
ATOM 845 N N . ALA A 1 110 ? -4.530 -1.460 12.775 1.00 89.56 110 ALA A N 1
ATOM 846 C CA . ALA A 1 110 ? -5.805 -1.574 12.066 1.00 89.56 110 ALA A CA 1
ATOM 847 C C . ALA A 1 110 ? -6.523 -0.222 11.951 1.00 89.56 110 ALA A C 1
ATOM 849 O O . ALA A 1 110 ? -7.003 0.128 1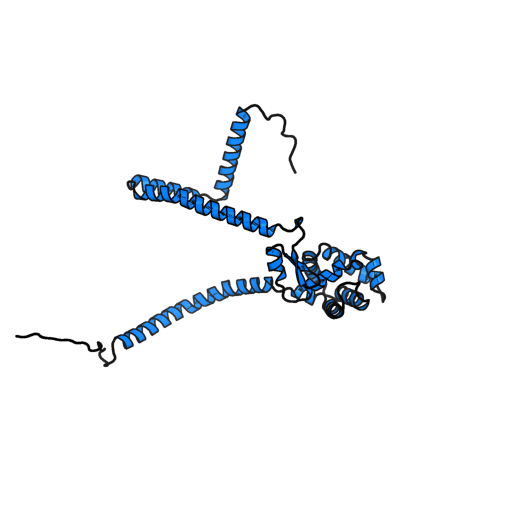0.876 1.00 89.56 110 ALA A O 1
ATOM 850 N N . THR A 1 111 ? -6.479 0.624 12.990 1.00 89.94 111 THR A N 1
ATOM 851 C CA . THR A 1 111 ? -7.098 1.961 12.913 1.00 89.94 111 THR A CA 1
ATOM 852 C C . THR A 1 111 ? -6.542 2.856 11.802 1.00 89.94 111 THR A C 1
ATOM 854 O O . THR A 1 111 ? -7.247 3.740 11.315 1.00 89.94 111 THR A O 1
ATOM 857 N N . THR A 1 112 ? -5.277 2.664 11.411 1.00 88.62 112 THR A N 1
ATOM 858 C CA . THR A 1 112 ? -4.654 3.415 10.311 1.00 88.62 112 THR A CA 1
ATOM 859 C C . THR A 1 112 ? -5.274 2.999 8.987 1.00 88.62 112 THR A C 1
ATOM 861 O O . THR A 1 112 ? -5.656 3.857 8.197 1.00 88.62 112 THR A O 1
ATOM 864 N N . ARG A 1 113 ? -5.448 1.687 8.799 1.00 86.25 113 ARG A N 1
ATOM 865 C CA . ARG A 1 113 ? -6.088 1.104 7.623 1.00 86.25 113 ARG A CA 1
ATOM 866 C C . ARG A 1 113 ? -7.554 1.519 7.505 1.00 86.25 113 ARG A C 1
ATOM 868 O O . ARG A 1 113 ? -7.965 1.965 6.436 1.00 86.25 113 ARG A O 1
ATOM 875 N N . MET A 1 114 ? -8.300 1.469 8.610 1.00 88.38 114 MET A N 1
ATOM 876 C CA . MET A 1 114 ? -9.698 1.918 8.664 1.00 88.38 114 MET A CA 1
ATOM 877 C C . MET A 1 114 ? -9.843 3.403 8.302 1.00 88.38 114 MET A C 1
ATOM 879 O O . MET A 1 114 ? -10.821 3.815 7.685 1.00 88.38 114 MET A O 1
ATOM 883 N N . ASN A 1 115 ? -8.847 4.225 8.647 1.00 90.19 115 ASN A N 1
ATOM 884 C CA . ASN A 1 115 ? -8.863 5.654 8.349 1.00 90.19 115 ASN A CA 1
ATOM 885 C C . ASN A 1 115 ? -8.682 5.975 6.854 1.00 90.19 115 ASN A C 1
ATOM 887 O O . ASN A 1 115 ? -9.026 7.084 6.448 1.00 90.19 115 ASN A O 1
ATOM 891 N N . TYR A 1 116 ? -8.152 5.044 6.050 1.00 81.44 116 TYR A N 1
ATOM 892 C CA . TYR A 1 116 ? -8.087 5.209 4.594 1.00 81.44 116 TYR A CA 1
ATOM 893 C C . TYR A 1 116 ? -9.465 5.096 3.934 1.00 81.44 116 TYR A C 1
ATOM 895 O O . TYR A 1 116 ? -9.706 5.810 2.964 1.00 81.44 116 TYR A O 1
ATOM 903 N N . GLU A 1 117 ? -10.370 4.280 4.488 1.00 81.19 117 GLU A N 1
ATOM 904 C CA . GLU A 1 117 ? -11.759 4.187 4.011 1.00 81.19 117 GLU A CA 1
ATOM 905 C C . GLU A 1 117 ? -12.548 5.438 4.399 1.00 81.19 117 GLU A C 1
ATOM 907 O O . GLU A 1 117 ? -13.079 6.153 3.551 1.00 81.19 117 GLU A O 1
ATOM 912 N N . LYS A 1 118 ? -12.563 5.762 5.699 1.00 85.44 118 LYS A N 1
ATOM 913 C CA . LYS A 1 118 ? -13.232 6.965 6.202 1.00 85.44 118 LYS A CA 1
ATOM 914 C C . LYS A 1 118 ? -12.355 7.713 7.206 1.00 85.44 118 LYS A C 1
ATOM 916 O O . LYS A 1 118 ? -12.006 7.161 8.257 1.00 85.44 118 LYS A O 1
ATOM 921 N N . PRO A 1 119 ? -12.031 8.995 6.946 1.00 87.19 119 PRO A N 1
ATOM 922 C CA . PRO A 1 119 ? -11.318 9.813 7.914 1.00 87.19 119 PRO A CA 1
ATOM 923 C C . PRO A 1 119 ? -12.092 9.904 9.230 1.00 87.19 119 PRO A C 1
ATOM 925 O O . PRO A 1 119 ? -13.285 10.198 9.255 1.00 87.19 119 PRO A O 1
ATOM 928 N N . GLY A 1 120 ? -11.400 9.670 10.341 1.00 87.56 120 GLY A N 1
ATOM 929 C CA . GLY A 1 120 ? -11.972 9.776 11.683 1.00 87.56 120 GLY A CA 1
ATOM 930 C C . GLY A 1 120 ? -11.980 8.466 12.465 1.00 87.56 120 GLY A C 1
ATOM 931 O O . GLY A 1 120 ? -11.972 8.538 13.698 1.00 87.56 120 GLY A O 1
ATOM 932 N N . TRP A 1 121 ? -11.875 7.305 11.806 1.00 90.50 121 TRP A N 1
ATOM 933 C CA . TRP A 1 121 ? -11.790 5.991 12.464 1.00 90.50 121 TRP A CA 1
ATOM 934 C C . TRP A 1 121 ? -10.671 5.919 13.506 1.00 90.50 121 TRP A C 1
ATOM 936 O O . TRP A 1 121 ? -10.898 5.514 14.646 1.00 90.50 121 TRP A O 1
ATOM 946 N N . ARG A 1 122 ? -9.476 6.420 13.168 1.00 90.94 122 ARG A N 1
ATOM 947 C CA . ARG A 1 122 ? -8.331 6.448 14.093 1.00 90.94 122 ARG A CA 1
ATOM 948 C C . ARG A 1 122 ? -8.633 7.198 15.383 1.00 90.94 122 ARG A C 1
ATOM 950 O O . ARG A 1 122 ? -8.300 6.731 16.472 1.00 90.94 122 ARG A O 1
ATOM 957 N N . SER A 1 123 ? -9.272 8.360 15.269 1.00 91.31 123 SER A N 1
ATOM 958 C CA . SER A 1 123 ? -9.652 9.162 16.434 1.00 91.31 123 SER A CA 1
ATOM 959 C C . SER A 1 123 ? -10.774 8.504 17.241 1.00 91.31 123 SER A C 1
ATOM 961 O O . SER A 1 123 ? -10.703 8.489 18.473 1.00 91.31 123 SER A O 1
ATOM 963 N N . LEU A 1 124 ? -11.753 7.905 16.552 1.00 91.12 124 LEU A N 1
ATOM 964 C CA . LEU A 1 124 ? -12.909 7.244 17.148 1.00 91.12 124 LEU A CA 1
ATOM 965 C C . LEU A 1 124 ? -12.473 6.054 18.001 1.00 91.12 124 LEU A C 1
ATOM 967 O O . LEU A 1 124 ? -12.763 6.028 19.196 1.00 91.12 124 LEU A O 1
ATOM 971 N N . ILE A 1 125 ? -11.696 5.128 17.437 1.00 90.88 125 ILE A N 1
ATOM 972 C CA . ILE A 1 125 ? -11.225 3.929 18.142 1.00 90.88 125 ILE A CA 1
ATOM 973 C C . ILE A 1 125 ? -10.269 4.297 19.281 1.00 90.88 125 ILE A C 1
ATOM 975 O O . ILE A 1 125 ? -10.411 3.788 20.391 1.00 90.88 125 ILE A O 1
ATOM 979 N N . LYS A 1 126 ? -9.347 5.250 19.079 1.00 89.69 126 LYS A N 1
ATOM 980 C CA . LYS A 1 126 ? -8.416 5.687 20.138 1.00 89.69 126 LYS A CA 1
ATOM 981 C C . LYS A 1 126 ? -9.145 6.314 21.332 1.00 89.69 126 LYS A C 1
ATOM 983 O O . LYS A 1 126 ? -8.787 6.051 22.482 1.00 89.69 126 LYS A O 1
ATOM 988 N N . LYS A 1 127 ? -10.153 7.157 21.082 1.00 89.75 127 LYS A N 1
ATOM 989 C CA . LYS A 1 127 ? -10.981 7.771 22.134 1.00 89.75 127 LYS A CA 1
ATOM 990 C C . LYS A 1 127 ? -11.862 6.726 22.819 1.00 89.75 127 LYS A C 1
ATOM 992 O O . LYS A 1 127 ? -11.973 6.744 24.045 1.00 89.75 127 LYS A O 1
ATOM 997 N N . SER A 1 128 ? -12.422 5.812 22.034 1.00 87.62 128 SER A N 1
ATOM 998 C CA . SER A 1 128 ? -13.282 4.722 22.492 1.00 87.62 128 SER A CA 1
ATOM 999 C C . SER A 1 128 ? -12.524 3.745 23.377 1.00 87.62 128 SER A C 1
ATOM 1001 O O . SER A 1 128 ? -12.867 3.631 24.544 1.00 87.62 128 SER A O 1
ATOM 1003 N N . GLY A 1 129 ? -11.398 3.181 22.933 1.00 86.00 129 GLY A N 1
ATOM 1004 C CA . GLY A 1 129 ? -10.595 2.254 23.741 1.00 86.00 129 GLY A CA 1
ATOM 1005 C C . GLY A 1 129 ? -10.127 2.837 25.082 1.00 86.00 129 GLY A C 1
ATOM 1006 O O . GLY A 1 129 ? -10.072 2.127 26.085 1.00 86.00 129 GLY A O 1
ATOM 1007 N N . ARG A 1 130 ? -9.864 4.152 25.151 1.00 85.69 130 ARG A N 1
ATOM 1008 C CA . ARG A 1 130 ? -9.540 4.847 26.415 1.00 85.69 130 ARG A CA 1
ATOM 1009 C C . ARG A 1 130 ? -10.735 4.969 27.363 1.00 85.69 130 ARG A C 1
ATOM 1011 O O . ARG A 1 130 ? -10.551 4.904 28.577 1.00 85.69 130 ARG A O 1
ATOM 1018 N N . LYS A 1 131 ? -11.931 5.230 26.830 1.00 86.31 131 LYS A N 1
ATOM 1019 C CA . LYS A 1 131 ? -13.142 5.506 27.619 1.00 86.31 131 LYS A CA 1
ATOM 1020 C C . LYS A 1 131 ? -13.949 4.245 27.928 1.00 86.31 131 LYS A C 1
ATOM 1022 O O . LYS A 1 131 ? -14.540 4.188 28.998 1.00 86.31 131 LYS A O 1
ATOM 1027 N N . PHE A 1 132 ? -13.916 3.241 27.058 1.00 85.69 132 PHE A N 1
ATOM 1028 C CA . PHE A 1 132 ? -14.612 1.959 27.193 1.00 85.69 132 PHE A CA 1
ATOM 1029 C C . PHE A 1 132 ? -14.209 1.248 28.480 1.00 85.69 132 PHE A C 1
ATOM 1031 O O . PHE A 1 132 ? -15.070 0.979 29.307 1.00 85.69 132 PHE A O 1
ATOM 1038 N N . LYS A 1 133 ? -12.899 1.129 28.741 1.00 79.19 133 LYS A N 1
ATOM 1039 C CA . LYS A 1 133 ? -12.374 0.536 29.986 1.00 79.19 133 LYS A CA 1
ATOM 1040 C C . LYS A 1 133 ? -12.779 1.280 31.265 1.00 79.19 133 LYS A C 1
ATOM 1042 O O . LYS A 1 133 ? -12.703 0.711 32.344 1.00 79.19 133 LYS A O 1
ATOM 1047 N N . LYS A 1 134 ? -13.150 2.563 31.167 1.00 79.94 134 LYS A N 1
ATOM 1048 C CA . LYS A 1 134 ? -13.448 3.416 32.331 1.00 79.94 134 LYS A CA 1
ATOM 1049 C C . LYS A 1 134 ? -14.941 3.612 32.581 1.00 79.94 134 LYS A C 1
ATOM 1051 O O . LYS A 1 134 ? -15.329 3.796 33.728 1.00 79.94 134 LYS A O 1
ATOM 1056 N N . LYS A 1 135 ? -15.757 3.661 31.524 1.00 77.69 135 LYS A N 1
ATOM 1057 C CA . LYS A 1 135 ? -17.149 4.134 31.587 1.00 77.69 135 LYS A CA 1
ATOM 1058 C C . LYS A 1 135 ? -18.201 3.065 31.305 1.00 77.69 135 LYS A C 1
ATOM 1060 O O . LYS A 1 135 ? -19.354 3.301 31.634 1.00 77.69 135 LYS A O 1
ATOM 1065 N N . ILE A 1 136 ? -17.829 1.934 30.710 1.00 77.69 136 ILE A N 1
ATOM 1066 C CA . ILE A 1 136 ? -18.769 0.866 30.358 1.00 77.69 136 ILE A CA 1
ATOM 1067 C C . ILE A 1 136 ? -18.415 -0.356 31.202 1.00 77.69 136 ILE A C 1
ATOM 1069 O O . ILE A 1 136 ? -17.306 -0.874 31.096 1.00 77.69 136 ILE A O 1
ATOM 1073 N N . LYS A 1 137 ? -19.337 -0.771 32.076 1.00 69.50 137 LYS A N 1
ATOM 1074 C CA . LYS A 1 137 ? -19.176 -1.938 32.962 1.00 69.50 137 LYS A CA 1
ATOM 1075 C C . LYS A 1 137 ? -20.210 -3.045 32.705 1.00 69.50 137 LYS A C 1
ATOM 1077 O O . LYS A 1 137 ? -20.096 -4.103 33.306 1.00 69.50 137 LYS A O 1
ATOM 1082 N N . GLY A 1 138 ? -21.172 -2.817 31.811 1.00 69.44 138 GLY A N 1
ATOM 1083 C CA . GLY A 1 138 ? -22.180 -3.795 31.406 1.00 69.44 138 GLY A CA 1
ATOM 1084 C C . GLY A 1 138 ? -23.111 -3.247 30.313 1.00 69.44 138 GLY A C 1
ATOM 1085 O O . GLY A 1 138 ? -22.985 -2.063 29.974 1.00 69.44 138 GLY A O 1
ATOM 1086 N N . PRO A 1 139 ? -24.013 -4.087 29.771 1.00 76.44 139 PRO A N 1
ATOM 1087 C CA . PRO A 1 139 ? -25.024 -3.686 28.790 1.00 76.44 139 PRO A CA 1
ATOM 1088 C C . PRO A 1 139 ? -25.977 -2.621 29.373 1.00 76.44 139 PRO A C 1
ATOM 1090 O O . PRO A 1 139 ? -26.238 -2.658 30.579 1.00 76.44 139 PRO A O 1
ATOM 1093 N N . PRO A 1 140 ? -26.524 -1.684 28.572 1.00 80.69 140 PRO A N 1
ATOM 1094 C CA . PRO A 1 140 ? -26.445 -1.576 27.110 1.00 80.69 140 PRO A CA 1
ATOM 1095 C C . PRO A 1 140 ? -25.190 -0.832 26.608 1.00 80.69 140 PRO A C 1
ATOM 1097 O O . PRO A 1 140 ? -24.850 0.270 27.050 1.00 80.69 140 PRO A O 1
ATOM 1100 N N . TYR A 1 141 ? -24.517 -1.431 25.631 1.00 84.00 141 TYR A N 1
ATOM 1101 C CA . TYR A 1 141 ? -23.335 -0.926 24.940 1.00 84.00 141 TYR A CA 1
ATOM 1102 C C . TYR A 1 141 ? -23.671 0.177 23.933 1.00 84.00 141 TYR A C 1
ATOM 1104 O O . TYR A 1 141 ? -22.942 1.171 23.876 1.00 84.00 141 TYR A O 1
ATOM 1112 N N . ARG A 1 142 ? -24.775 0.066 23.181 1.00 84.94 142 ARG A N 1
ATOM 1113 C CA . ARG A 1 142 ? -25.139 1.039 22.132 1.00 84.94 142 ARG A CA 1
ATOM 1114 C C . ARG A 1 142 ? -25.272 2.461 22.670 1.00 84.94 142 ARG A C 1
ATOM 1116 O O . ARG A 1 142 ? -24.559 3.366 22.227 1.00 84.94 142 ARG A O 1
ATOM 1123 N N . ASP A 1 143 ? -26.121 2.659 23.674 1.00 85.75 143 ASP A N 1
ATOM 1124 C CA . ASP A 1 143 ? -26.362 3.984 24.257 1.00 85.75 143 ASP A CA 1
ATOM 1125 C C . ASP A 1 143 ? -25.113 4.544 24.939 1.00 85.75 143 ASP A C 1
ATOM 1127 O O . ASP A 1 143 ? -24.821 5.743 24.860 1.00 85.75 143 ASP A O 1
ATOM 1131 N N . ALA A 1 144 ? -24.339 3.679 25.597 1.00 86.06 144 ALA A N 1
ATOM 1132 C CA . ALA A 1 144 ? -23.107 4.077 26.257 1.00 86.06 144 ALA A CA 1
ATOM 1133 C C . ALA A 1 144 ? -22.036 4.528 25.246 1.00 86.06 144 ALA A C 1
ATOM 1135 O O . ALA A 1 144 ? -21.349 5.530 25.474 1.00 86.06 144 ALA A O 1
ATOM 1136 N N . MET A 1 145 ? -21.918 3.839 24.108 1.00 85.94 145 MET A N 1
ATOM 1137 C CA . MET A 1 145 ? -20.988 4.187 23.032 1.00 85.94 145 MET A CA 1
ATOM 1138 C C . MET A 1 145 ? -21.381 5.495 22.339 1.00 85.94 145 MET A C 1
ATOM 1140 O O . MET A 1 145 ? -20.524 6.369 22.173 1.00 85.94 145 MET A O 1
ATOM 1144 N N . ILE A 1 146 ? -22.668 5.686 22.033 1.00 87.88 146 ILE A N 1
ATOM 1145 C CA . ILE A 1 146 ? -23.186 6.924 21.424 1.00 87.88 146 ILE A CA 1
ATOM 1146 C C . ILE A 1 146 ? -22.994 8.126 22.367 1.00 87.88 146 ILE A C 1
ATOM 1148 O O . ILE A 1 146 ? -22.579 9.202 21.927 1.00 87.88 146 ILE A O 1
ATOM 1152 N N . LYS A 1 147 ? -23.196 7.949 23.683 1.00 88.12 147 LYS A N 1
ATOM 1153 C CA . LYS A 1 147 ? -22.919 8.992 24.694 1.00 88.12 147 LYS A CA 1
ATOM 1154 C C . LYS A 1 147 ? -21.436 9.375 24.763 1.00 88.12 147 LYS A C 1
ATOM 1156 O O . LYS A 1 147 ? -21.102 10.516 25.085 1.00 88.12 147 LYS A O 1
ATOM 1161 N N . ILE A 1 148 ? -20.523 8.442 24.491 1.00 87.12 148 ILE A N 1
ATOM 1162 C CA . ILE A 1 148 ? -19.076 8.704 24.496 1.00 87.12 148 ILE A CA 1
ATOM 1163 C C . ILE A 1 148 ? -18.641 9.492 23.255 1.00 87.12 148 ILE A C 1
ATOM 1165 O O . ILE A 1 148 ? -17.816 10.418 23.367 1.00 87.12 148 ILE A O 1
ATOM 1169 N N . ASP A 1 149 ? -19.143 9.088 22.091 1.00 88.94 149 ASP A N 1
ATOM 1170 C CA . ASP A 1 149 ? -18.898 9.739 20.813 1.00 88.94 149 ASP A CA 1
ATOM 1171 C C . ASP A 1 149 ? -20.098 9.572 19.873 1.00 88.94 149 ASP A C 1
ATOM 1173 O O . ASP A 1 149 ? -20.471 8.453 19.523 1.00 88.94 149 ASP A O 1
ATOM 1177 N N . LYS A 1 150 ? -20.658 10.699 19.414 1.00 90.00 150 LYS A N 1
ATOM 1178 C CA . LYS A 1 150 ? -21.834 10.728 18.532 1.00 90.00 150 LYS A CA 1
ATOM 1179 C C . LYS A 1 150 ? -21.608 9.975 17.213 1.00 90.00 150 LYS A C 1
ATOM 1181 O O . LYS A 1 150 ? -22.572 9.515 16.615 1.00 90.00 150 LYS A O 1
ATOM 1186 N N . ARG A 1 151 ? -20.351 9.809 16.775 1.00 87.88 151 ARG A N 1
ATOM 1187 C CA . ARG A 1 151 ? -19.998 9.092 15.536 1.00 87.88 151 ARG A CA 1
ATOM 1188 C C . ARG A 1 151 ? -20.343 7.603 15.569 1.00 87.88 151 ARG A C 1
ATOM 1190 O O . ARG A 1 151 ? -20.511 7.018 14.511 1.00 87.88 151 ARG A O 1
ATOM 1197 N N . TRP A 1 152 ? -20.491 6.995 16.748 1.00 88.56 152 TRP A N 1
ATOM 1198 C CA . TRP A 1 152 ? -20.985 5.616 16.854 1.00 88.56 152 TRP A CA 1
ATOM 1199 C C . TRP A 1 152 ? -22.455 5.471 16.440 1.00 88.56 152 TRP A C 1
ATOM 1201 O O . TRP A 1 152 ? -22.879 4.373 16.092 1.00 88.56 152 TRP A O 1
ATOM 1211 N N . GLY A 1 153 ? -23.216 6.570 16.442 1.00 87.12 153 GLY A N 1
ATOM 1212 C CA . GLY A 1 153 ? -24.589 6.619 15.938 1.00 87.12 153 GLY A CA 1
ATOM 1213 C C . GLY A 1 153 ? -24.696 6.900 14.435 1.00 87.12 153 GLY A C 1
ATOM 1214 O O . GLY A 1 153 ? -25.803 6.969 13.916 1.00 87.12 153 GLY A O 1
ATOM 1215 N N . ASP A 1 154 ? -23.576 7.088 13.732 1.00 88.62 154 ASP A N 1
ATOM 1216 C CA . ASP A 1 154 ? -23.563 7.364 12.296 1.00 88.62 154 ASP A CA 1
ATOM 1217 C C . ASP A 1 154 ? -23.398 6.054 11.506 1.00 88.62 154 ASP A C 1
ATOM 1219 O O . ASP A 1 154 ? -22.345 5.409 11.541 1.00 88.62 154 ASP A O 1
ATOM 1223 N N . VAL A 1 155 ? -24.453 5.671 10.779 1.00 87.81 155 VAL A N 1
ATOM 1224 C CA . VAL A 1 155 ? -24.534 4.440 9.969 1.00 87.81 155 VAL A CA 1
ATOM 1225 C C . VAL A 1 155 ? -23.404 4.364 8.943 1.00 87.81 155 VAL A C 1
ATOM 1227 O O . VAL A 1 155 ? -22.883 3.284 8.669 1.00 87.81 155 VAL A O 1
ATOM 1230 N N . THR A 1 156 ? -22.950 5.507 8.429 1.00 85.62 156 THR A N 1
ATOM 1231 C CA . THR A 1 156 ? -21.913 5.536 7.393 1.00 85.62 156 THR A CA 1
ATOM 1232 C C . THR A 1 156 ? -20.546 5.072 7.915 1.00 85.62 156 THR A C 1
ATOM 1234 O O . THR A 1 156 ? -19.722 4.610 7.131 1.00 85.62 156 THR A O 1
ATOM 1237 N N . PHE A 1 157 ? -20.272 5.143 9.229 1.00 88.12 157 PHE A N 1
ATOM 1238 C CA . PHE A 1 157 ? -19.088 4.480 9.795 1.00 88.12 157 PHE A CA 1
ATOM 1239 C C . PHE A 1 157 ? -19.246 2.961 9.717 1.00 88.12 157 PHE A C 1
ATOM 1241 O O . PHE A 1 157 ? -18.388 2.291 9.153 1.00 88.12 157 PHE A O 1
ATOM 1248 N N . TRP A 1 158 ? -20.363 2.418 10.187 1.00 88.31 158 TRP A N 1
ATOM 1249 C CA . TRP A 1 158 ? -20.623 0.977 10.166 1.00 88.31 158 TRP A CA 1
ATOM 1250 C C . TRP A 1 158 ? -20.603 0.390 8.754 1.00 88.31 158 TRP A C 1
ATOM 1252 O O . TRP A 1 158 ? -19.975 -0.638 8.523 1.00 88.31 158 TRP A O 1
ATOM 1262 N N . GLN A 1 159 ? -21.167 1.103 7.782 1.00 85.88 159 GLN A N 1
ATOM 1263 C CA . GLN A 1 159 ? -21.127 0.744 6.364 1.00 85.88 159 GLN A CA 1
ATOM 1264 C C . GLN A 1 159 ? -19.704 0.559 5.820 1.00 85.88 159 GLN A C 1
ATOM 1266 O O . GLN A 1 159 ? -19.453 -0.372 5.054 1.00 85.88 159 GLN A O 1
ATOM 1271 N N . THR A 1 160 ? -18.744 1.380 6.262 1.00 85.38 160 THR A N 1
ATOM 1272 C CA . THR A 1 160 ? -17.347 1.272 5.800 1.00 85.38 160 THR A CA 1
ATOM 1273 C C . THR A 1 160 ? -16.649 -0.005 6.271 1.00 85.38 160 THR A C 1
ATOM 1275 O O . THR A 1 160 ? -15.671 -0.413 5.650 1.00 85.38 160 THR A O 1
ATOM 1278 N N . LEU A 1 161 ? -17.154 -0.687 7.309 1.00 86.44 161 LEU A N 1
ATOM 1279 C CA . LEU A 1 161 ? -16.635 -2.002 7.712 1.00 86.44 161 LEU A CA 1
ATOM 1280 C C . LEU A 1 161 ? -16.882 -3.065 6.632 1.00 86.44 161 LEU A C 1
ATOM 1282 O O . LEU A 1 161 ? -16.085 -3.992 6.512 1.00 86.44 161 LEU A O 1
ATOM 1286 N N . GLY A 1 162 ? -17.914 -2.901 5.795 1.00 80.81 162 GLY A N 1
ATOM 1287 C CA . GLY A 1 162 ? -18.199 -3.818 4.689 1.00 80.81 162 GLY A CA 1
ATOM 1288 C C . GLY A 1 162 ? -17.062 -3.897 3.668 1.00 80.81 162 GLY A C 1
ATOM 1289 O O . GLY A 1 162 ? -16.750 -4.984 3.186 1.00 80.81 162 GLY A O 1
ATOM 1290 N N . ALA A 1 163 ? -16.381 -2.776 3.411 1.00 77.50 163 ALA A N 1
ATOM 1291 C CA . ALA A 1 163 ? -15.213 -2.723 2.530 1.00 77.50 163 ALA A CA 1
ATOM 1292 C C . ALA A 1 163 ? -13.956 -3.373 3.144 1.00 77.50 163 ALA A C 1
ATOM 1294 O O . ALA A 1 163 ? -13.034 -3.728 2.414 1.00 77.50 163 ALA A O 1
ATOM 1295 N N . MET A 1 164 ? -13.918 -3.538 4.472 1.00 82.69 164 MET A N 1
ATOM 1296 C CA . MET A 1 164 ? -12.768 -4.054 5.233 1.00 82.69 164 MET A CA 1
ATOM 1297 C C . MET A 1 164 ? -12.940 -5.509 5.694 1.00 82.69 164 MET A C 1
ATOM 1299 O O . MET A 1 164 ? -12.061 -6.053 6.360 1.00 82.69 164 MET A O 1
ATOM 1303 N N . LYS A 1 165 ? -14.088 -6.125 5.390 1.00 80.50 165 LYS A N 1
ATOM 1304 C CA . LYS A 1 165 ? -14.422 -7.493 5.800 1.00 80.50 165 LYS A CA 1
ATOM 1305 C C . LYS A 1 165 ? -13.535 -8.530 5.109 1.00 80.50 165 LYS A C 1
ATOM 1307 O O . LYS A 1 165 ? -13.088 -9.479 5.757 1.00 80.50 165 LYS A O 1
ATOM 1312 N N . ASP A 1 166 ? -13.323 -8.368 3.804 1.00 78.44 166 ASP A N 1
ATOM 1313 C CA . ASP A 1 166 ? -12.642 -9.368 2.988 1.00 78.44 166 ASP A CA 1
ATOM 1314 C C . ASP A 1 166 ? -11.120 -9.338 3.246 1.00 78.44 166 ASP A C 1
ATOM 1316 O O . ASP A 1 166 ? -10.507 -8.275 3.139 1.00 78.44 166 ASP A O 1
ATOM 1320 N N . PRO A 1 167 ? -10.479 -10.488 3.538 1.00 75.06 167 PRO A N 1
ATOM 1321 C CA . PRO A 1 167 ? -9.032 -10.567 3.767 1.00 75.06 167 PRO A CA 1
ATOM 1322 C C . PRO A 1 167 ? -8.174 -10.168 2.560 1.00 75.06 167 PRO A C 1
ATOM 1324 O O . PRO A 1 167 ? -7.005 -9.825 2.727 1.00 75.06 167 PRO A O 1
ATOM 1327 N N . GLN A 1 168 ? -8.740 -10.244 1.355 1.00 74.56 168 GLN A N 1
ATOM 1328 C CA . GLN A 1 168 ? -8.091 -9.892 0.099 1.00 74.56 168 GLN A CA 1
ATOM 1329 C C . GLN A 1 168 ? -8.948 -8.866 -0.630 1.00 74.56 168 GLN A C 1
ATOM 1331 O O . GLN A 1 168 ? -10.141 -9.088 -0.839 1.00 74.56 168 GLN A O 1
ATOM 1336 N N . THR A 1 169 ? -8.348 -7.745 -1.025 1.00 75.50 169 THR A N 1
ATOM 1337 C CA . THR A 1 169 ? -9.082 -6.648 -1.658 1.00 75.50 169 THR A CA 1
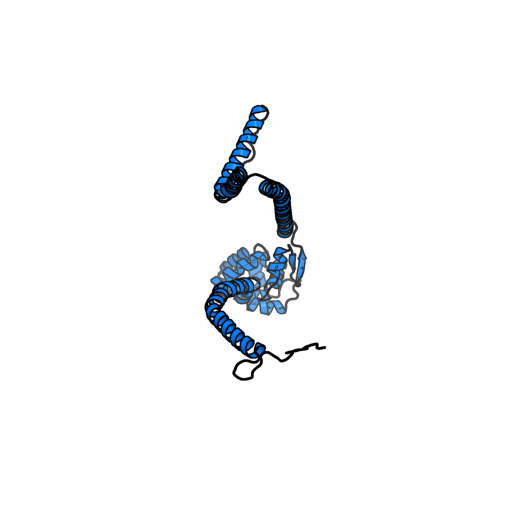ATOM 1338 C C . THR A 1 169 ? -8.368 -6.109 -2.888 1.00 75.50 169 THR A C 1
ATOM 1340 O O . THR A 1 169 ? -7.170 -5.836 -2.884 1.00 75.50 169 THR A O 1
ATOM 1343 N N . LEU A 1 170 ? -9.141 -5.878 -3.951 1.00 74.62 170 LEU A N 1
ATOM 1344 C CA . LEU A 1 170 ? -8.704 -5.101 -5.115 1.00 74.62 170 LEU A CA 1
ATOM 1345 C C . LEU A 1 170 ? -8.928 -3.592 -4.915 1.00 74.62 170 LEU A C 1
ATOM 1347 O O . LEU A 1 170 ? -8.713 -2.796 -5.832 1.00 74.62 170 LEU A O 1
ATOM 1351 N N . GLY A 1 171 ? -9.340 -3.177 -3.711 1.00 73.62 171 GLY A N 1
ATOM 1352 C CA . GLY A 1 171 ? -9.663 -1.791 -3.383 1.00 73.62 171 GLY A CA 1
ATOM 1353 C C . GLY A 1 171 ? -8.486 -0.844 -3.601 1.00 73.62 171 GLY A C 1
ATOM 1354 O O . GLY A 1 171 ? -8.679 0.272 -4.077 1.00 73.62 171 GLY A O 1
ATOM 1355 N N . TYR A 1 172 ? -7.253 -1.293 -3.352 1.00 77.50 172 TYR A N 1
ATOM 1356 C CA . TYR A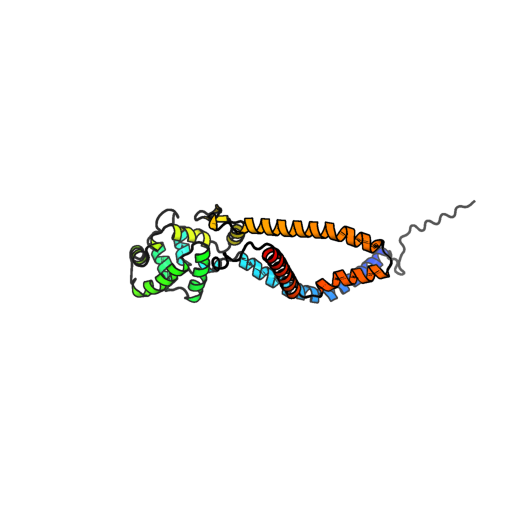 1 172 ? -6.048 -0.498 -3.608 1.00 77.50 172 TYR A CA 1
ATOM 1357 C C . TYR A 1 172 ? -5.855 -0.162 -5.094 1.00 77.50 172 TYR A C 1
ATOM 1359 O O . TYR A 1 172 ? -5.472 0.961 -5.421 1.00 77.50 172 TYR A O 1
ATOM 1367 N N . PHE A 1 173 ? -6.188 -1.086 -5.998 1.00 81.00 173 PHE A N 1
ATOM 1368 C CA . PHE A 1 173 ? -6.118 -0.848 -7.442 1.00 81.00 173 PHE A CA 1
ATOM 1369 C C . PHE A 1 173 ? -7.244 0.067 -7.919 1.00 81.00 173 PHE A C 1
ATOM 1371 O O . PHE A 1 173 ? -7.007 0.989 -8.695 1.00 81.00 173 PHE A O 1
ATOM 1378 N N . LEU A 1 174 ? -8.459 -0.121 -7.401 1.00 79.31 174 LEU A N 1
ATOM 1379 C CA . LEU A 1 174 ? -9.581 0.779 -7.681 1.00 79.31 174 LEU A CA 1
ATOM 1380 C C . LEU A 1 174 ? -9.291 2.205 -7.214 1.00 79.31 174 LEU A C 1
ATOM 1382 O O . LEU A 1 174 ? -9.559 3.159 -7.946 1.00 79.31 174 LEU A O 1
ATOM 1386 N N . ASN A 1 175 ? -8.649 2.342 -6.053 1.00 79.25 175 ASN A N 1
ATOM 1387 C CA . ASN A 1 175 ? -8.209 3.621 -5.518 1.00 79.25 175 ASN A CA 1
ATOM 1388 C C . ASN A 1 175 ? -7.246 4.354 -6.463 1.00 79.25 175 ASN A C 1
ATOM 1390 O O . ASN A 1 175 ? -7.308 5.583 -6.509 1.00 79.25 175 ASN A O 1
ATOM 1394 N N . ALA A 1 176 ? -6.403 3.628 -7.209 1.00 78.94 176 ALA A N 1
ATOM 1395 C CA . ALA A 1 176 ? -5.480 4.198 -8.193 1.00 78.94 176 ALA A CA 1
ATOM 1396 C C . ALA A 1 176 ? -6.193 4.750 -9.443 1.00 78.94 176 ALA A C 1
ATOM 1398 O O . ALA A 1 176 ? -5.666 5.642 -10.102 1.00 78.94 176 ALA A O 1
ATOM 1399 N N . VAL A 1 177 ? -7.406 4.269 -9.736 1.00 81.25 177 VAL A N 1
ATOM 1400 C CA . VAL A 1 177 ? -8.264 4.735 -10.845 1.00 81.25 177 VAL A CA 1
ATOM 1401 C C . VAL A 1 177 ? -9.370 5.673 -10.329 1.00 81.25 177 VAL A C 1
ATOM 1403 O O . VAL A 1 177 ? -10.423 5.822 -10.944 1.00 81.25 177 VAL A O 1
ATOM 1406 N N . ASP A 1 178 ? -9.159 6.304 -9.169 1.00 77.38 178 ASP A N 1
ATOM 1407 C CA . ASP A 1 178 ? -10.110 7.221 -8.523 1.00 77.38 178 ASP A CA 1
ATOM 1408 C C . ASP A 1 178 ? -11.496 6.601 -8.200 1.00 77.38 178 ASP A C 1
ATOM 1410 O O . ASP A 1 178 ? -12.498 7.310 -8.046 1.00 77.38 178 ASP A O 1
ATOM 1414 N N . ARG A 1 179 ? -11.564 5.272 -8.049 1.00 80.44 179 ARG A N 1
ATOM 1415 C CA . ARG A 1 179 ? -12.766 4.507 -7.672 1.00 80.44 179 ARG A CA 1
ATOM 1416 C C . ARG A 1 179 ? -12.631 3.926 -6.262 1.00 80.44 179 ARG A C 1
ATOM 1418 O O . ARG A 1 179 ? -11.526 3.772 -5.751 1.00 80.44 179 ARG A O 1
ATOM 1425 N N . GLN A 1 180 ? -13.753 3.632 -5.618 1.00 73.12 180 GLN A N 1
ATOM 1426 C CA . GLN A 1 180 ? -13.815 3.026 -4.286 1.00 73.12 180 GLN A CA 1
ATOM 1427 C C . GLN A 1 180 ? -14.966 2.020 -4.206 1.00 73.12 180 GLN A C 1
ATOM 1429 O O . GLN A 1 180 ? -15.929 2.117 -4.969 1.00 73.12 180 GLN A O 1
ATOM 1434 N N . TYR A 1 181 ? -14.861 1.058 -3.291 1.00 72.38 181 TYR A N 1
ATOM 1435 C CA . TYR A 1 181 ? -15.975 0.173 -2.966 1.00 72.38 181 TYR A CA 1
ATOM 1436 C C . TYR A 1 181 ? -16.919 0.862 -1.984 1.00 72.38 181 TYR A C 1
ATOM 1438 O O . TYR A 1 181 ? -16.475 1.474 -1.017 1.00 72.38 181 TYR A O 1
ATOM 1446 N N . ASP A 1 182 ? -18.216 0.745 -2.235 1.00 69.06 182 ASP A N 1
ATOM 1447 C CA . ASP A 1 182 ? -19.251 1.149 -1.287 1.00 69.06 182 ASP A CA 1
ATOM 1448 C C . ASP A 1 182 ? -19.610 -0.000 -0.318 1.00 69.06 182 ASP A C 1
ATOM 1450 O O . ASP A 1 182 ? -19.163 -1.138 -0.488 1.00 69.06 182 ASP A O 1
ATOM 1454 N N . ALA A 1 183 ? -20.462 0.268 0.674 1.00 64.25 183 ALA A N 1
ATOM 1455 C CA . ALA A 1 183 ? -20.959 -0.686 1.677 1.00 64.25 183 ALA A CA 1
ATOM 1456 C C . ALA A 1 183 ? -21.552 -1.978 1.074 1.00 64.25 183 ALA A C 1
ATOM 1458 O O . ALA A 1 183 ? -21.510 -3.050 1.682 1.00 64.25 183 ALA A O 1
ATOM 1459 N N . ASN A 1 184 ? -22.073 -1.872 -0.151 1.00 62.75 184 ASN A N 1
ATOM 1460 C CA . ASN A 1 184 ? -22.673 -2.960 -0.923 1.00 62.75 184 ASN A CA 1
ATOM 1461 C C . ASN A 1 184 ? -21.715 -3.571 -1.964 1.00 62.75 184 ASN A C 1
ATOM 1463 O O . ASN A 1 184 ? -22.156 -4.288 -2.854 1.00 62.75 184 ASN A O 1
ATOM 1467 N N . LYS A 1 185 ? -20.406 -3.284 -1.878 1.00 67.00 185 LYS A N 1
ATOM 1468 C CA . LYS A 1 185 ? -19.356 -3.689 -2.839 1.00 67.00 185 LYS A CA 1
ATOM 1469 C C . LYS A 1 185 ? -19.557 -3.175 -4.271 1.00 67.00 185 LYS A C 1
ATOM 1471 O O . LYS A 1 185 ? -18.888 -3.633 -5.196 1.00 67.00 185 LYS A O 1
ATOM 1476 N N . HIS A 1 186 ? -20.414 -2.177 -4.471 1.00 69.69 186 HIS A N 1
ATOM 1477 C CA . HIS A 1 186 ? -20.506 -1.484 -5.752 1.00 69.69 186 HIS A CA 1
ATOM 1478 C C . HIS A 1 186 ? -19.304 -0.563 -5.959 1.00 69.69 186 HIS A C 1
ATOM 1480 O O . HIS A 1 186 ? -18.809 0.064 -5.021 1.00 69.69 186 HIS A O 1
ATOM 1486 N N . VAL A 1 187 ? -18.835 -0.483 -7.203 1.00 73.88 187 VAL A N 1
ATOM 1487 C CA . VAL A 1 187 ? -17.723 0.386 -7.589 1.00 73.88 187 VAL A CA 1
ATOM 1488 C C . VAL A 1 187 ? -18.258 1.796 -7.818 1.00 73.88 187 VAL A C 1
ATOM 1490 O O . VAL A 1 187 ? -18.882 2.071 -8.842 1.00 73.88 187 VAL A O 1
ATOM 1493 N N . VAL A 1 188 ? -17.994 2.695 -6.873 1.00 75.19 188 VAL A N 1
ATOM 1494 C CA . VAL A 1 188 ? -18.437 4.094 -6.917 1.00 75.19 188 VAL A CA 1
ATOM 1495 C C . VAL A 1 188 ? -17.240 5.009 -7.181 1.00 75.19 188 VAL A C 1
ATOM 1497 O O . VAL A 1 188 ? -16.112 4.743 -6.763 1.00 75.19 188 VAL A O 1
ATOM 1500 N N . MET A 1 189 ? -17.464 6.099 -7.915 1.00 72.75 189 MET A N 1
ATOM 1501 C CA . MET A 1 189 ? -16.437 7.119 -8.141 1.00 72.75 189 MET A CA 1
ATOM 1502 C C . MET A 1 189 ? -16.176 7.889 -6.846 1.00 72.75 189 MET A C 1
ATOM 1504 O O . MET A 1 189 ? -17.118 8.295 -6.165 1.00 72.75 189 MET A O 1
ATOM 1508 N N . LYS A 1 190 ? -14.906 8.149 -6.527 1.00 73.31 190 LYS A N 1
ATOM 1509 C CA . LYS A 1 190 ? -14.558 8.978 -5.367 1.00 73.31 190 LYS A CA 1
ATOM 1510 C C . LYS A 1 190 ? -15.118 10.394 -5.501 1.00 73.31 190 LYS A C 1
ATOM 1512 O O . LYS A 1 190 ? -15.400 10.882 -6.599 1.00 73.31 190 LYS A O 1
ATOM 1517 N N . GLU A 1 191 ? -15.267 11.077 -4.375 1.00 74.31 191 GLU A N 1
ATOM 1518 C CA . GLU A 1 191 ? -15.651 12.489 -4.338 1.00 74.31 191 GLU A CA 1
ATOM 1519 C C . GLU A 1 191 ? -14.676 13.359 -5.153 1.00 74.31 191 GLU A C 1
ATOM 1521 O O . GLU A 1 191 ? -13.490 13.041 -5.255 1.00 74.31 191 GLU A O 1
ATOM 1526 N N . LYS A 1 192 ? -15.177 14.439 -5.769 1.00 67.00 192 LYS A N 1
ATOM 1527 C CA . LYS A 1 192 ? -14.455 15.233 -6.783 1.00 67.00 192 LYS A CA 1
ATOM 1528 C C . LYS A 1 192 ? -13.090 15.742 -6.299 1.00 67.00 192 LYS A C 1
ATOM 1530 O O . LYS A 1 192 ? -12.148 15.740 -7.081 1.00 67.00 192 LYS A O 1
ATOM 1535 N N . GLU A 1 193 ? -12.963 16.095 -5.022 1.00 71.19 193 GLU A N 1
ATOM 1536 C CA . GLU A 1 193 ? -11.705 16.564 -4.415 1.00 71.19 193 GLU A CA 1
ATOM 1537 C C . GLU A 1 193 ? -10.640 15.465 -4.266 1.00 71.19 193 GLU A C 1
ATOM 1539 O O . GLU A 1 193 ? -9.449 15.757 -4.191 1.00 71.19 193 GLU A O 1
ATOM 1544 N N . ARG A 1 194 ? -11.045 14.188 -4.250 1.00 71.31 194 ARG A N 1
ATOM 1545 C CA . ARG A 1 194 ? -10.137 13.037 -4.113 1.00 71.31 194 ARG A CA 1
ATOM 1546 C C . ARG A 1 194 ? -9.751 12.404 -5.448 1.00 71.31 194 ARG A C 1
ATOM 1548 O O . ARG A 1 194 ? -8.915 11.502 -5.447 1.00 71.31 194 ARG A O 1
ATOM 1555 N N . ARG A 1 195 ? -10.346 12.847 -6.564 1.00 77.19 195 ARG A N 1
ATOM 1556 C CA . ARG A 1 195 ? -10.017 12.371 -7.918 1.00 77.19 195 ARG A CA 1
ATOM 1557 C C . ARG A 1 195 ? -8.781 13.085 -8.434 1.00 77.19 195 ARG A C 1
ATOM 1559 O O . ARG A 1 195 ? -8.868 14.081 -9.151 1.00 77.19 195 ARG A O 1
ATOM 1566 N N . VAL A 1 196 ? -7.629 12.607 -8.001 1.00 79.62 196 VAL A N 1
ATOM 1567 C CA . VAL A 1 196 ? -6.347 13.236 -8.318 1.00 79.62 196 VAL A CA 1
ATOM 1568 C C . VAL A 1 196 ? -5.520 12.306 -9.196 1.00 79.62 196 VAL A C 1
ATOM 1570 O O . VAL A 1 196 ? -4.850 12.773 -10.115 1.00 79.62 196 VAL A O 1
ATOM 1573 N N . TYR A 1 197 ? -5.614 10.991 -8.995 1.00 82.06 197 TYR A N 1
ATOM 1574 C CA . TYR A 1 197 ? -4.696 10.051 -9.620 1.00 82.06 197 TYR A CA 1
ATOM 1575 C C . TYR A 1 197 ? -4.838 10.038 -11.142 1.00 82.06 197 TYR A C 1
ATOM 1577 O O . TYR A 1 197 ? -3.858 10.324 -11.826 1.00 82.06 197 TYR A O 1
ATOM 1585 N N . VAL A 1 198 ? -6.034 9.832 -11.698 1.00 84.06 198 VAL A N 1
ATOM 1586 C CA . VAL A 1 198 ? -6.213 9.712 -13.158 1.00 84.06 198 VAL A CA 1
ATOM 1587 C C . VAL A 1 198 ? -5.744 10.975 -13.892 1.00 84.06 198 VAL A C 1
ATOM 1589 O O . VAL A 1 198 ? -5.102 10.886 -14.940 1.00 84.06 198 VAL A O 1
ATOM 1592 N N . MET A 1 199 ? -5.979 12.157 -13.310 1.00 84.19 199 MET A N 1
ATOM 1593 C CA . MET A 1 199 ? -5.493 13.422 -13.870 1.00 84.19 199 MET A CA 1
ATOM 1594 C C . MET A 1 199 ? -3.958 13.476 -13.923 1.00 84.19 199 MET A C 1
ATOM 1596 O O . MET A 1 199 ? -3.397 13.924 -14.925 1.00 84.19 199 MET A O 1
ATOM 1600 N N . LEU A 1 200 ? -3.263 13.032 -12.869 1.00 88.06 200 LEU A N 1
ATOM 1601 C CA . LEU A 1 200 ? -1.798 13.001 -12.861 1.00 88.06 200 LEU A CA 1
ATOM 1602 C C . LEU A 1 200 ? -1.242 11.991 -13.860 1.00 88.06 200 LEU A C 1
ATOM 1604 O O . LEU A 1 200 ? -0.290 12.328 -14.558 1.00 88.06 200 LEU A O 1
ATOM 1608 N N . TRP A 1 201 ? -1.839 10.799 -13.953 1.00 88.88 201 TRP A N 1
ATOM 1609 C CA . TRP A 1 201 ? -1.416 9.768 -14.906 1.00 88.88 201 TRP A CA 1
ATOM 1610 C C . TRP A 1 201 ? -1.447 10.291 -16.341 1.00 88.88 201 TRP A C 1
ATOM 1612 O O . TRP A 1 201 ? -0.489 10.108 -17.089 1.00 88.88 201 TRP A O 1
ATOM 1622 N N . TRP A 1 202 ? -2.511 11.007 -16.714 1.00 90.94 202 TRP A N 1
ATOM 1623 C CA . TRP A 1 202 ? -2.600 11.585 -18.052 1.00 90.94 202 TRP A CA 1
ATOM 1624 C C . TRP A 1 202 ? -1.550 12.674 -18.287 1.00 90.94 202 TRP A C 1
ATOM 1626 O O . TRP A 1 202 ? -0.923 12.722 -19.342 1.00 90.94 202 TRP A O 1
ATOM 1636 N N . ARG A 1 203 ? -1.306 13.531 -17.288 1.00 91.56 203 ARG A N 1
ATOM 1637 C CA . ARG A 1 203 ? -0.300 14.600 -17.381 1.00 91.56 203 ARG A CA 1
ATOM 1638 C C . ARG A 1 203 ? 1.121 14.056 -17.523 1.00 91.56 203 ARG A C 1
ATOM 1640 O O . ARG A 1 203 ? 1.881 14.586 -18.327 1.00 91.56 203 ARG A O 1
ATOM 1647 N N . THR A 1 204 ? 1.490 13.024 -16.767 1.00 93.94 204 THR A N 1
ATOM 1648 C CA . THR A 1 204 ? 2.839 12.440 -16.832 1.00 93.94 204 THR A CA 1
ATOM 1649 C C . THR A 1 204 ? 3.057 11.648 -18.114 1.00 93.94 204 THR A C 1
ATOM 1651 O O . THR A 1 204 ? 4.132 11.755 -18.698 1.00 93.94 204 THR A O 1
ATOM 1654 N N . LEU A 1 205 ? 2.041 10.917 -18.583 1.00 94.94 205 LEU A N 1
ATOM 1655 C CA . LEU A 1 205 ? 2.095 10.179 -19.847 1.00 94.94 205 LEU A CA 1
ATOM 1656 C C . LEU A 1 205 ? 2.197 11.130 -21.043 1.00 94.94 205 LEU A C 1
ATOM 1658 O O . LEU A 1 205 ? 3.002 10.917 -21.945 1.00 94.94 205 LEU A O 1
ATOM 1662 N N . LEU A 1 206 ? 1.431 12.221 -21.030 1.00 95.06 206 LEU A N 1
ATOM 1663 C CA . LEU A 1 206 ? 1.504 13.240 -22.071 1.00 95.06 206 LEU A CA 1
ATOM 1664 C C . LEU A 1 206 ? 2.859 13.963 -22.049 1.00 95.06 206 LEU A C 1
ATOM 1666 O O . LEU A 1 206 ? 3.447 14.184 -23.105 1.00 95.06 206 LEU A O 1
ATOM 1670 N N . LEU A 1 207 ? 3.399 14.271 -20.865 1.00 94.94 207 LEU A N 1
ATOM 1671 C CA . LEU A 1 207 ? 4.728 14.871 -20.740 1.00 94.94 207 LEU A CA 1
ATOM 1672 C C . LEU A 1 207 ? 5.829 13.942 -21.265 1.00 94.94 207 LEU A C 1
ATOM 1674 O O . LEU A 1 207 ? 6.679 14.397 -22.028 1.00 94.94 207 LEU A O 1
ATOM 1678 N N . SER A 1 208 ? 5.823 12.660 -20.887 1.00 95.62 208 SER A N 1
ATOM 1679 C CA . SER A 1 208 ? 6.832 11.713 -21.372 1.00 95.62 208 SER A CA 1
ATOM 1680 C C . SER A 1 208 ? 6.742 11.536 -22.886 1.00 95.62 208 SER A C 1
ATOM 1682 O O . SER A 1 208 ? 7.773 11.586 -23.548 1.00 95.62 208 SER A O 1
ATOM 1684 N N . LEU A 1 209 ? 5.532 11.443 -23.446 1.00 96.44 209 LEU A N 1
ATOM 1685 C CA . LEU A 1 209 ? 5.318 11.352 -24.889 1.00 96.44 209 LEU A CA 1
ATOM 1686 C C . LEU A 1 209 ? 5.867 12.580 -25.629 1.00 96.44 209 LEU A C 1
ATOM 1688 O O . LEU A 1 209 ? 6.604 12.431 -26.603 1.00 96.44 209 LEU A O 1
ATOM 1692 N N . ILE A 1 210 ? 5.553 13.789 -25.152 1.00 96.75 210 ILE A N 1
ATOM 1693 C CA . ILE A 1 210 ? 6.054 15.039 -25.742 1.00 96.75 210 ILE A CA 1
ATOM 1694 C C . ILE A 1 210 ? 7.580 15.079 -25.700 1.00 96.75 210 ILE A C 1
ATOM 1696 O O . ILE A 1 210 ? 8.207 15.430 -26.698 1.00 96.75 210 ILE A O 1
ATOM 1700 N N . VAL A 1 211 ? 8.187 14.698 -24.573 1.00 95.69 211 VAL A N 1
ATOM 1701 C CA . VAL A 1 211 ? 9.649 14.672 -24.436 1.00 95.69 211 VAL A CA 1
ATOM 1702 C C . VAL A 1 211 ? 10.263 13.641 -25.381 1.00 95.69 211 VAL A C 1
ATOM 1704 O O . VAL A 1 211 ? 11.230 13.964 -26.061 1.00 95.69 211 VAL A O 1
ATOM 1707 N N . THR A 1 212 ? 9.700 12.435 -25.492 1.00 96.12 212 THR A N 1
ATOM 1708 C CA . THR A 1 212 ? 10.192 11.408 -26.422 1.00 96.12 212 THR A CA 1
ATOM 1709 C C . THR A 1 212 ? 10.147 11.892 -27.869 1.00 96.12 212 THR A C 1
ATOM 1711 O O . THR A 1 212 ? 11.148 11.777 -28.577 1.00 96.12 212 THR A O 1
ATOM 1714 N N . VAL A 1 213 ? 9.027 12.478 -28.301 1.00 96.81 213 VAL A N 1
ATOM 1715 C CA . VAL A 1 213 ? 8.881 13.026 -29.659 1.00 96.81 213 VAL A CA 1
ATOM 1716 C C . VAL A 1 213 ? 9.837 14.200 -29.879 1.00 96.81 213 VAL A C 1
ATOM 1718 O O . VAL A 1 213 ? 10.511 14.249 -30.905 1.00 96.81 213 VAL A O 1
ATOM 1721 N N . GLY A 1 214 ? 9.962 15.104 -28.904 1.00 95.75 214 GLY A N 1
ATOM 1722 C CA . GLY A 1 214 ? 10.892 16.232 -28.962 1.00 95.75 214 GLY A CA 1
ATOM 1723 C C . GLY A 1 214 ? 12.353 15.788 -29.061 1.00 95.75 214 GLY A C 1
ATOM 1724 O O . GLY A 1 214 ? 13.104 16.302 -29.889 1.00 95.75 214 GLY A O 1
ATOM 1725 N N . CYS A 1 215 ? 12.751 14.780 -28.281 1.00 93.12 215 CYS A N 1
ATOM 1726 C CA . CYS A 1 215 ? 14.082 14.188 -28.362 1.00 93.12 215 CYS A CA 1
ATOM 1727 C C . CYS A 1 215 ? 14.333 13.548 -29.727 1.00 93.12 215 CYS A C 1
ATOM 1729 O O . CYS A 1 215 ? 15.400 13.766 -30.284 1.00 93.12 215 CYS A O 1
ATOM 1731 N N . LEU A 1 216 ? 13.377 12.806 -30.291 1.00 94.81 216 LEU A N 1
ATOM 1732 C CA . LEU A 1 216 ? 13.523 12.194 -31.618 1.00 94.81 216 LEU A CA 1
ATOM 1733 C C . LEU A 1 216 ? 13.650 13.249 -32.723 1.00 94.81 216 LEU A C 1
ATOM 1735 O O . LEU A 1 216 ? 14.546 13.155 -33.562 1.00 94.81 216 LEU A O 1
ATOM 1739 N N . ALA A 1 217 ? 12.802 14.278 -32.676 1.00 95.69 217 ALA A N 1
ATOM 1740 C CA . ALA A 1 217 ? 12.801 15.369 -33.643 1.00 95.69 217 ALA A CA 1
ATOM 1741 C C . ALA A 1 217 ? 14.111 16.172 -33.623 1.00 95.69 217 ALA A C 1
ATOM 1743 O O . ALA A 1 217 ? 14.591 16.572 -34.678 1.00 95.69 217 ALA A O 1
ATOM 1744 N N . MET A 1 218 ? 14.713 16.380 -32.445 1.00 91.12 218 MET A N 1
ATOM 1745 C CA . MET A 1 218 ? 16.001 17.074 -32.320 1.00 91.12 218 MET A CA 1
ATOM 1746 C C . MET A 1 218 ? 17.214 16.159 -32.527 1.00 91.12 218 MET A C 1
ATOM 1748 O O . MET A 1 218 ? 18.226 16.603 -33.062 1.00 91.12 218 MET A O 1
ATOM 1752 N N . ALA A 1 219 ? 17.147 14.891 -32.119 1.00 91.44 219 ALA A N 1
ATOM 1753 C CA . ALA A 1 219 ? 18.268 13.961 -32.237 1.00 91.44 219 ALA A CA 1
ATOM 1754 C C . ALA A 1 219 ? 18.496 13.509 -33.684 1.00 91.44 219 ALA A C 1
ATOM 1756 O O . ALA A 1 219 ? 19.646 13.348 -34.083 1.00 91.44 219 ALA A O 1
ATOM 1757 N N . TYR A 1 220 ? 17.434 13.344 -34.480 1.00 92.19 220 TYR A N 1
ATOM 1758 C CA . TYR A 1 220 ? 17.538 12.938 -35.884 1.00 92.19 220 TYR A CA 1
ATOM 1759 C C . TYR A 1 220 ? 18.412 13.876 -36.745 1.00 92.19 220 TYR A C 1
ATOM 1761 O O . TYR A 1 220 ? 19.354 13.380 -37.369 1.00 92.19 220 TYR A O 1
ATOM 1769 N N . PRO A 1 221 ? 18.205 15.212 -36.763 1.00 90.50 221 PRO A N 1
ATOM 1770 C CA . PRO A 1 221 ? 19.060 16.110 -37.537 1.00 90.50 221 PRO A CA 1
ATOM 1771 C C . PRO A 1 221 ? 20.495 16.148 -37.001 1.00 90.50 221 PRO A C 1
ATOM 1773 O O . PRO A 1 221 ? 21.432 16.219 -37.791 1.00 90.50 221 PRO A O 1
ATOM 1776 N N . VAL A 1 222 ? 20.689 16.045 -35.681 1.00 86.44 222 VAL A N 1
ATOM 1777 C CA . VAL A 1 222 ? 22.031 16.007 -35.073 1.00 86.44 222 VAL A CA 1
ATOM 1778 C C . VAL A 1 222 ? 22.785 14.739 -35.481 1.00 86.44 222 VAL A C 1
ATOM 1780 O O . VAL A 1 222 ? 23.954 14.816 -35.850 1.00 86.44 222 VAL A O 1
ATOM 1783 N N . ALA A 1 223 ? 22.122 13.581 -35.463 1.00 87.94 223 ALA A N 1
ATOM 1784 C CA . ALA A 1 223 ? 22.708 12.313 -35.889 1.00 87.94 223 ALA A CA 1
ATOM 1785 C C . ALA A 1 223 ? 23.027 12.308 -37.390 1.00 87.94 223 ALA A C 1
ATOM 1787 O O . ALA A 1 223 ? 24.093 11.843 -37.791 1.00 87.94 223 ALA A O 1
ATOM 1788 N N . HIS A 1 224 ? 22.140 12.872 -38.215 1.00 87.94 224 HIS A N 1
ATOM 1789 C CA . HIS A 1 224 ? 22.385 13.019 -39.646 1.00 87.94 224 HIS A CA 1
ATOM 1790 C C . HIS A 1 224 ? 23.591 13.930 -39.923 1.00 87.94 224 HIS A C 1
ATOM 1792 O O . HIS A 1 224 ? 24.477 13.554 -40.687 1.00 87.94 224 HIS A O 1
ATOM 1798 N N . LEU A 1 225 ? 23.686 15.070 -39.230 1.00 83.19 225 LEU A N 1
ATOM 1799 C CA . LEU A 1 225 ? 24.817 15.993 -39.346 1.00 83.19 225 LEU A CA 1
ATOM 1800 C C . LEU A 1 225 ? 26.138 15.329 -38.917 1.00 83.19 225 LEU A C 1
ATOM 1802 O O . LEU A 1 225 ? 27.163 15.489 -39.576 1.00 83.19 225 LEU A O 1
ATOM 1806 N N . LEU A 1 226 ? 26.113 14.528 -37.849 1.00 82.44 226 LEU A N 1
ATOM 1807 C CA . LEU A 1 226 ? 27.271 13.755 -37.393 1.00 82.44 226 LEU A CA 1
ATOM 1808 C C . LEU A 1 226 ? 27.754 12.720 -38.418 1.00 82.44 226 LEU A C 1
ATOM 1810 O O . LEU A 1 226 ? 28.956 12.464 -38.485 1.00 82.44 226 LEU A O 1
ATOM 1814 N N . ALA A 1 227 ? 26.845 12.144 -39.208 1.00 83.12 227 ALA A N 1
ATOM 1815 C CA . ALA A 1 227 ? 27.180 11.155 -40.229 1.00 83.12 227 ALA A CA 1
ATOM 1816 C C . ALA A 1 227 ? 27.811 11.777 -41.489 1.00 83.12 227 ALA A C 1
ATOM 1818 O O . ALA A 1 227 ? 28.556 11.098 -42.191 1.00 83.12 227 ALA A O 1
ATOM 1819 N N . THR A 1 228 ? 27.536 13.054 -41.777 1.00 84.00 228 THR A N 1
ATOM 1820 C CA . THR A 1 228 ? 28.006 13.732 -42.999 1.00 84.00 228 THR A CA 1
ATOM 1821 C C . THR A 1 228 ? 29.266 14.591 -42.815 1.00 84.00 228 THR A C 1
ATOM 1823 O O . THR A 1 228 ? 29.846 15.026 -43.807 1.00 84.00 228 THR A O 1
ATOM 1826 N N . LEU A 1 229 ? 29.696 14.878 -41.579 1.00 79.69 229 LEU A N 1
ATOM 1827 C CA . LEU A 1 229 ? 30.814 15.795 -41.292 1.00 79.69 229 LEU A CA 1
ATOM 1828 C C . LEU A 1 229 ? 32.180 15.087 -41.123 1.00 79.69 229 LEU A C 1
ATOM 1830 O O . LEU A 1 229 ? 32.242 13.950 -40.655 1.00 79.69 229 LEU A O 1
ATOM 1834 N N . PRO A 1 230 ? 33.308 15.771 -41.419 1.00 74.31 230 PRO A N 1
ATOM 1835 C CA . PRO A 1 230 ? 34.647 15.206 -41.258 1.00 74.31 230 PRO A CA 1
ATOM 1836 C C . PRO A 1 230 ? 35.013 14.951 -39.781 1.00 74.31 230 PRO A C 1
ATOM 1838 O O . PRO A 1 230 ? 34.662 15.725 -38.885 1.00 74.31 230 PRO A O 1
ATOM 1841 N N . LEU A 1 231 ? 35.785 13.879 -39.542 1.00 76.81 231 LEU A N 1
ATOM 1842 C CA . LEU A 1 231 ? 36.077 13.251 -38.233 1.00 76.81 231 LEU A CA 1
ATOM 1843 C C . LEU A 1 231 ? 36.477 14.209 -37.089 1.00 76.81 231 LEU A C 1
ATOM 1845 O O . LEU A 1 231 ? 36.188 13.928 -35.927 1.00 76.81 231 LEU A O 1
ATOM 1849 N N . ARG A 1 232 ? 37.108 15.354 -37.387 1.00 75.94 232 ARG A N 1
ATOM 1850 C CA . ARG A 1 232 ? 37.533 16.336 -36.368 1.00 75.94 232 ARG A CA 1
ATOM 1851 C C . ARG A 1 232 ? 36.352 17.017 -35.662 1.00 75.94 232 ARG A C 1
ATOM 1853 O O . ARG A 1 232 ? 36.395 17.177 -34.446 1.00 75.94 232 ARG A O 1
ATOM 1860 N N . TYR A 1 233 ? 35.296 17.382 -36.392 1.00 80.56 233 TYR A N 1
ATOM 1861 C CA . TYR A 1 233 ? 34.118 18.043 -35.811 1.00 80.56 233 TYR A CA 1
ATOM 1862 C C . TYR A 1 233 ? 33.162 17.045 -35.142 1.00 80.56 233 TYR A C 1
ATOM 1864 O O . TYR A 1 233 ? 32.548 17.376 -34.131 1.00 80.56 233 TYR A O 1
ATOM 1872 N N . SER A 1 234 ? 33.092 15.809 -35.650 1.00 81.19 234 SER A N 1
ATOM 1873 C CA . SER A 1 234 ? 32.276 14.728 -35.074 1.00 81.19 234 SER A CA 1
ATOM 1874 C C . SER A 1 234 ? 32.739 14.339 -33.660 1.00 81.19 234 SER A C 1
ATOM 1876 O O . SER A 1 234 ? 31.927 14.285 -32.734 1.00 81.19 234 SER A O 1
ATOM 1878 N N . ASN A 1 235 ? 34.058 14.204 -33.446 1.00 82.38 235 ASN A N 1
ATOM 1879 C CA . ASN A 1 235 ? 34.621 13.941 -32.114 1.00 82.38 235 ASN A CA 1
ATOM 1880 C C . ASN A 1 235 ? 34.342 15.076 -31.110 1.00 82.38 235 ASN A C 1
ATOM 1882 O O . ASN A 1 235 ? 34.073 14.799 -29.941 1.00 82.38 235 ASN A O 1
ATOM 1886 N N . LEU A 1 236 ? 34.354 16.343 -31.545 1.00 83.19 236 LEU A N 1
ATOM 1887 C CA . LEU A 1 236 ? 33.995 17.476 -30.683 1.00 83.19 236 LEU A CA 1
ATOM 1888 C C . LEU A 1 236 ? 32.499 17.451 -30.315 1.00 83.19 236 LEU A C 1
ATOM 1890 O O . LEU A 1 236 ? 32.148 17.631 -29.148 1.00 83.19 236 LEU A O 1
ATOM 1894 N N . LEU A 1 237 ? 31.618 17.178 -31.287 1.00 80.38 237 LEU A N 1
ATOM 1895 C CA . LEU A 1 237 ? 30.172 17.093 -31.053 1.00 80.38 237 LEU A CA 1
ATOM 1896 C C . LEU A 1 237 ? 29.818 15.951 -30.085 1.00 80.38 237 LEU A C 1
ATOM 1898 O O . LEU A 1 237 ? 28.987 16.140 -29.196 1.00 80.38 237 LEU A O 1
ATOM 1902 N N . MET A 1 238 ? 30.482 14.795 -30.211 1.00 82.62 238 MET A N 1
ATOM 1903 C CA . MET A 1 238 ? 30.337 13.665 -29.284 1.00 82.62 238 MET A CA 1
ATOM 1904 C C . MET A 1 238 ? 30.660 14.067 -27.837 1.00 82.62 238 MET A C 1
ATOM 1906 O O . MET A 1 238 ? 29.892 13.757 -26.924 1.00 82.62 238 MET A O 1
ATOM 1910 N N . ILE A 1 239 ? 31.751 14.813 -27.621 1.00 85.69 239 ILE A N 1
ATOM 1911 C CA . ILE A 1 239 ? 32.126 15.321 -26.291 1.00 85.69 239 ILE A CA 1
ATOM 1912 C C . ILE A 1 239 ? 31.064 16.297 -25.759 1.00 85.69 239 ILE A C 1
ATOM 1914 O O . ILE A 1 239 ? 30.659 16.186 -24.600 1.00 85.69 239 ILE A O 1
ATOM 1918 N N . CYS A 1 240 ? 30.555 17.211 -26.591 1.00 81.25 240 CYS A N 1
ATOM 1919 C CA . CYS A 1 240 ? 29.503 18.160 -26.204 1.00 81.25 240 CYS A CA 1
ATOM 1920 C C . CYS A 1 240 ? 28.192 17.482 -25.765 1.00 81.25 240 CYS A C 1
ATOM 1922 O O . CYS A 1 240 ? 27.527 17.987 -24.862 1.00 81.25 240 CYS A O 1
ATOM 1924 N N . VAL A 1 241 ? 27.820 16.347 -26.365 1.00 82.88 241 VAL A N 1
ATOM 1925 C CA . VAL A 1 241 ? 26.599 15.595 -26.008 1.00 82.88 241 VAL A CA 1
ATOM 1926 C C . VAL A 1 241 ? 26.780 14.777 -24.724 1.00 82.88 241 VAL A C 1
ATOM 1928 O O . VAL A 1 241 ? 25.845 14.658 -23.928 1.00 82.88 241 VAL A O 1
ATOM 1931 N N . LEU A 1 242 ? 27.984 14.249 -24.484 1.00 82.62 242 LEU A N 1
ATOM 1932 C CA . LEU A 1 242 ? 28.304 13.437 -23.303 1.00 82.62 242 LEU A CA 1
ATOM 1933 C C . LEU A 1 242 ? 28.587 14.275 -22.048 1.00 82.62 242 LEU A C 1
ATOM 1935 O O . LEU A 1 242 ? 28.212 13.865 -20.948 1.00 82.62 242 LEU A O 1
ATOM 1939 N N . MET A 1 243 ? 29.188 15.463 -22.195 1.00 81.00 243 MET A N 1
ATOM 1940 C CA . MET A 1 243 ? 29.500 16.371 -21.081 1.00 81.00 243 MET A CA 1
ATOM 1941 C C . MET A 1 243 ? 28.304 16.609 -20.143 1.00 81.00 243 MET A C 1
ATOM 1943 O O . MET A 1 243 ? 28.461 16.459 -18.930 1.00 81.00 243 MET A O 1
ATOM 1947 N N . PRO A 1 244 ? 27.092 16.926 -20.630 1.00 75.50 244 PRO A N 1
ATOM 1948 C CA . PRO A 1 244 ? 26.009 17.232 -19.725 1.00 75.50 244 PRO A CA 1
ATOM 1949 C C . PRO A 1 244 ? 25.496 15.943 -19.043 1.00 75.50 244 PRO A C 1
ATOM 1951 O O . PRO A 1 244 ? 25.078 16.019 -17.892 1.00 75.50 244 PRO A O 1
ATOM 1954 N N . PHE A 1 245 ? 25.613 14.753 -19.652 1.00 75.94 245 PHE A N 1
ATOM 1955 C CA . PHE A 1 245 ? 25.327 13.472 -18.977 1.00 75.94 245 PHE A CA 1
ATOM 1956 C C . PHE A 1 245 ? 26.273 13.196 -17.795 1.00 75.94 245 PHE A C 1
ATOM 1958 O O . PHE A 1 245 ? 25.843 12.638 -16.789 1.00 75.94 245 PHE A O 1
ATOM 1965 N N . TRP A 1 246 ? 27.525 13.652 -17.881 1.00 76.19 246 TRP A N 1
ATOM 1966 C CA . TRP A 1 246 ? 28.507 13.577 -16.793 1.00 76.19 246 TRP A CA 1
ATOM 1967 C C . TRP A 1 246 ? 28.291 14.616 -15.683 1.00 76.19 246 TRP A C 1
ATOM 1969 O O . TRP A 1 246 ? 28.707 14.403 -14.546 1.00 76.19 246 TRP A O 1
ATOM 1979 N N . THR A 1 247 ? 27.618 15.733 -15.971 1.00 81.12 247 THR A N 1
ATOM 1980 C CA . THR A 1 247 ? 27.271 16.721 -14.940 1.00 81.12 247 THR A CA 1
ATOM 1981 C C . THR A 1 247 ? 26.026 16.283 -14.172 1.00 81.12 247 THR A C 1
ATOM 1983 O O . THR A 1 247 ? 24.970 16.031 -14.753 1.00 81.12 247 THR A O 1
ATOM 1986 N N . SER A 1 248 ? 26.140 16.191 -12.848 1.00 77.12 248 SER A N 1
ATOM 1987 C CA . SER A 1 248 ? 25.057 15.765 -11.960 1.00 77.12 248 SER A CA 1
ATOM 1988 C C . SER A 1 248 ? 23.768 16.573 -12.179 1.00 77.12 248 SER A C 1
ATOM 1990 O O . SER A 1 248 ? 23.785 17.792 -12.380 1.00 77.12 248 SER A O 1
ATOM 1992 N N . LEU A 1 249 ? 22.620 15.883 -12.124 1.00 72.19 249 LEU A N 1
ATOM 1993 C CA . LEU A 1 249 ? 21.284 16.446 -12.383 1.00 72.19 249 LEU A CA 1
ATOM 1994 C C . LEU A 1 249 ? 21.011 17.713 -11.548 1.00 72.19 249 LEU A C 1
ATOM 1996 O O . LEU A 1 249 ? 20.387 18.656 -12.026 1.00 72.19 249 LEU A O 1
ATOM 2000 N N . LEU A 1 250 ? 21.547 17.760 -10.324 1.00 68.00 250 LEU A N 1
ATOM 2001 C CA . LEU A 1 250 ? 21.410 18.880 -9.392 1.00 68.00 250 LEU A CA 1
ATOM 2002 C C . LEU A 1 250 ? 22.062 20.161 -9.941 1.00 68.00 250 LEU A C 1
ATOM 2004 O O . LEU A 1 250 ? 21.433 21.215 -9.929 1.00 68.00 250 LEU A O 1
ATOM 2008 N N . VAL A 1 251 ? 23.268 20.074 -10.515 1.00 73.44 251 VAL A N 1
ATOM 2009 C CA . VAL A 1 251 ? 23.947 21.231 -11.128 1.00 73.44 251 VAL A CA 1
ATOM 2010 C C . VAL A 1 251 ? 23.203 21.698 -12.378 1.00 73.44 251 VAL A C 1
ATOM 2012 O O . VAL A 1 251 ? 23.051 22.901 -12.579 1.00 73.44 251 VAL A O 1
ATOM 2015 N N . ARG A 1 252 ? 22.674 20.774 -13.191 1.00 70.69 252 ARG A N 1
ATOM 2016 C CA . ARG A 1 252 ? 21.876 21.107 -14.386 1.00 70.69 252 ARG A CA 1
ATOM 2017 C C . ARG A 1 252 ? 20.585 21.849 -14.024 1.00 70.69 252 ARG A C 1
ATOM 2019 O O . ARG A 1 252 ? 20.283 22.866 -14.645 1.00 70.69 252 ARG A O 1
ATOM 2026 N N . ILE A 1 253 ? 19.866 21.390 -12.998 1.00 77.50 253 ILE A N 1
ATOM 2027 C CA . ILE A 1 253 ? 18.617 22.023 -12.550 1.00 77.50 253 ILE A CA 1
ATOM 2028 C C . ILE A 1 253 ? 18.906 23.355 -11.855 1.00 77.50 253 ILE A C 1
ATOM 2030 O O . ILE A 1 253 ? 18.282 24.353 -12.195 1.00 77.50 253 ILE A O 1
ATOM 2034 N N . VAL A 1 254 ? 19.873 23.415 -10.933 1.00 74.62 254 VAL A N 1
ATOM 2035 C CA . VAL A 1 254 ? 20.178 24.648 -10.188 1.00 74.62 254 VAL A CA 1
ATOM 2036 C C . VAL A 1 254 ? 20.776 25.717 -11.098 1.00 74.62 254 VAL A C 1
ATOM 2038 O O . VAL A 1 254 ? 20.352 26.867 -11.030 1.00 74.62 254 VAL A O 1
ATOM 2041 N N . ARG A 1 255 ? 21.710 25.371 -11.993 1.00 60.28 255 ARG A N 1
ATOM 2042 C CA . ARG A 1 255 ? 22.315 26.343 -12.916 1.00 60.28 255 ARG A CA 1
ATOM 2043 C C . ARG A 1 255 ? 21.330 26.783 -13.998 1.00 60.28 255 ARG A C 1
ATOM 2045 O O . ARG A 1 255 ? 21.259 27.974 -14.271 1.00 60.28 255 ARG A O 1
ATOM 2052 N N . GLY A 1 256 ? 20.547 25.863 -14.568 1.00 60.81 256 GLY A N 1
ATOM 2053 C CA . GLY A 1 256 ? 19.526 26.184 -15.571 1.00 60.81 256 GLY A CA 1
ATOM 2054 C C . GLY A 1 256 ? 18.387 27.030 -15.001 1.00 60.81 256 GLY A C 1
ATOM 2055 O O . GLY A 1 256 ? 18.042 28.061 -15.574 1.00 60.81 256 GLY A O 1
ATOM 2056 N N . TRP A 1 257 ? 17.867 26.659 -13.825 1.00 59.78 257 TRP A N 1
ATOM 2057 C CA . TRP A 1 257 ? 16.849 27.439 -13.119 1.00 59.78 257 TRP A CA 1
ATOM 2058 C C . TRP A 1 257 ? 17.396 28.803 -12.711 1.00 59.78 257 TRP A C 1
ATOM 2060 O O . TRP A 1 257 ? 16.762 29.819 -12.989 1.00 59.78 257 TRP A O 1
ATOM 2070 N N . SER A 1 258 ? 18.560 28.852 -12.057 1.00 57.78 258 SER A N 1
ATOM 2071 C CA . SER A 1 258 ? 19.136 30.113 -11.581 1.00 57.78 258 SER A CA 1
ATOM 2072 C C . SER A 1 258 ? 19.446 31.054 -12.749 1.00 57.78 258 SER A C 1
ATOM 2074 O O . SER A 1 258 ? 19.135 32.241 -12.676 1.00 57.78 258 SER A O 1
ATOM 2076 N N . CYS A 1 259 ? 19.934 30.533 -13.880 1.00 52.88 259 CYS A N 1
ATOM 2077 C CA . CYS A 1 259 ? 20.175 31.330 -15.082 1.00 52.88 259 CYS A CA 1
ATOM 2078 C C . CYS A 1 259 ? 18.864 31.823 -15.723 1.00 52.88 259 CYS A C 1
ATOM 2080 O O . CYS A 1 259 ? 18.745 33.016 -15.985 1.00 52.88 259 CYS A O 1
ATOM 2082 N N . TYR A 1 260 ? 17.831 30.977 -15.845 1.00 56.75 260 TYR A N 1
ATOM 2083 C CA . TYR A 1 260 ? 16.515 31.397 -16.351 1.00 56.75 260 TYR A CA 1
ATOM 2084 C C . TYR A 1 260 ? 15.848 32.455 -15.456 1.00 56.75 260 TYR A C 1
ATOM 2086 O O . TYR A 1 260 ? 15.349 33.464 -15.954 1.00 56.75 260 TYR A O 1
ATOM 2094 N N . LYS A 1 261 ? 15.900 32.285 -14.125 1.00 55.41 261 LYS A N 1
ATOM 2095 C CA . LYS A 1 261 ? 15.408 33.295 -13.172 1.00 55.41 261 LYS A CA 1
ATOM 2096 C C . LYS A 1 261 ? 16.188 34.603 -13.285 1.00 55.41 261 LYS A C 1
ATOM 2098 O O . LYS A 1 261 ? 15.567 35.655 -13.212 1.00 55.41 261 LYS A O 1
ATOM 2103 N N . THR A 1 262 ? 17.506 34.547 -13.477 1.00 51.97 262 THR A N 1
ATOM 2104 C CA . THR A 1 262 ? 18.367 35.739 -13.567 1.00 51.97 262 THR A CA 1
ATOM 2105 C C . THR A 1 262 ? 18.154 36.494 -14.879 1.00 51.97 262 THR A C 1
ATOM 2107 O O . THR A 1 262 ? 18.059 37.719 -14.861 1.00 51.97 262 THR A O 1
ATOM 2110 N N . THR A 1 263 ? 17.978 35.794 -16.005 1.00 47.22 263 THR A N 1
ATOM 2111 C CA . THR A 1 263 ? 17.650 36.419 -17.294 1.00 47.22 263 THR A CA 1
ATOM 2112 C C . THR A 1 263 ? 16.248 37.030 -17.269 1.00 47.22 263 THR A C 1
ATOM 2114 O O . THR A 1 263 ? 16.119 38.205 -17.597 1.00 47.22 263 THR A O 1
ATOM 2117 N N . ALA A 1 264 ? 15.235 36.316 -16.759 1.00 50.38 264 ALA A N 1
ATOM 2118 C CA . ALA A 1 264 ? 13.869 36.836 -16.620 1.00 50.38 264 ALA A CA 1
ATOM 2119 C C . ALA A 1 264 ? 13.778 38.039 -15.657 1.00 50.38 264 ALA A C 1
ATOM 2121 O O . ALA A 1 264 ? 13.070 39.006 -15.941 1.00 50.38 264 ALA A O 1
ATOM 2122 N N . TRP A 1 265 ? 14.539 38.023 -14.553 1.00 39.69 265 TRP A N 1
ATOM 2123 C CA . TRP A 1 265 ? 14.681 39.177 -13.656 1.00 39.69 265 TRP A CA 1
ATOM 2124 C C . TRP A 1 265 ? 15.433 40.343 -14.302 1.00 39.69 265 TRP A C 1
ATOM 2126 O O . TRP A 1 265 ? 15.093 41.493 -14.036 1.00 39.69 265 TRP A O 1
ATOM 2136 N N . SER A 1 266 ? 16.434 40.085 -15.150 1.00 41.97 266 SER A N 1
ATOM 2137 C CA . SER A 1 266 ? 17.159 41.152 -15.850 1.00 41.97 266 SER A CA 1
ATOM 2138 C C . SER A 1 266 ? 16.291 41.840 -16.911 1.00 41.97 266 SER A C 1
ATOM 2140 O O . SER A 1 266 ? 16.236 43.065 -16.922 1.00 41.97 266 SER A O 1
ATOM 2142 N N . THR A 1 267 ? 15.512 41.104 -17.714 1.00 46.12 267 THR A N 1
ATOM 2143 C CA . THR A 1 267 ? 14.569 41.695 -18.683 1.00 46.12 267 THR A CA 1
ATOM 2144 C C . THR A 1 267 ? 13.410 42.427 -17.999 1.00 46.12 267 THR A C 1
ATOM 2146 O O . THR A 1 267 ? 12.998 43.491 -18.460 1.00 46.12 267 THR A O 1
ATOM 2149 N N . ALA A 1 268 ? 12.930 41.934 -16.849 1.00 44.16 268 ALA A N 1
ATOM 2150 C CA . ALA A 1 268 ? 11.924 42.637 -16.048 1.00 44.16 268 ALA A CA 1
ATOM 2151 C C . ALA A 1 268 ? 12.474 43.921 -15.389 1.00 44.16 268 ALA A C 1
ATOM 2153 O O . ALA A 1 268 ? 11.753 44.909 -15.271 1.00 44.16 268 ALA A O 1
ATOM 2154 N N . ARG A 1 269 ? 13.762 43.945 -15.010 1.00 38.59 269 ARG A N 1
ATOM 2155 C CA . ARG A 1 269 ? 14.438 45.127 -14.444 1.00 38.59 269 ARG A CA 1
ATOM 2156 C C . ARG A 1 269 ? 14.703 46.220 -15.487 1.00 38.59 269 ARG A C 1
ATOM 2158 O O . ARG A 1 269 ? 14.634 47.393 -15.141 1.00 38.59 269 ARG A O 1
ATOM 2165 N N . TRP A 1 270 ? 14.937 45.852 -16.747 1.00 34.91 270 TRP A N 1
ATOM 2166 C CA . TRP A 1 270 ? 15.080 46.805 -17.859 1.00 34.91 270 TRP A CA 1
ATOM 2167 C C . TRP A 1 270 ? 13.755 47.452 -18.298 1.00 34.91 270 TRP A C 1
ATOM 2169 O O . TRP A 1 270 ? 13.777 48.488 -18.951 1.00 34.91 270 TRP A O 1
ATOM 2179 N N . SER A 1 271 ? 12.607 46.891 -17.900 1.00 40.06 271 SER A N 1
ATOM 2180 C CA . SER A 1 271 ? 11.274 47.373 -18.305 1.00 40.06 271 SER A CA 1
ATOM 2181 C C . SER A 1 271 ? 10.601 48.310 -17.288 1.00 40.06 271 SER A C 1
ATOM 2183 O O . SER A 1 271 ? 9.444 48.667 -17.470 1.00 40.06 271 SER A O 1
ATOM 2185 N N . GLY A 1 272 ? 11.277 48.694 -16.196 1.0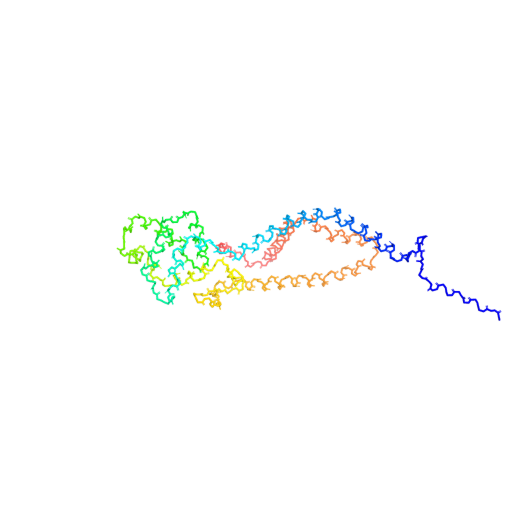0 45.19 272 GLY A N 1
ATOM 2186 C CA . GLY A 1 272 ? 10.831 49.765 -15.287 1.00 45.19 272 GLY A CA 1
ATOM 2187 C C . GLY A 1 272 ? 9.453 49.616 -14.615 1.00 45.19 272 GLY A C 1
ATOM 2188 O O . GLY A 1 272 ? 8.977 50.583 -14.033 1.00 45.19 272 GLY A O 1
ATOM 2189 N N . ALA A 1 273 ? 8.794 48.452 -14.669 1.00 47.22 273 ALA A N 1
ATOM 2190 C CA . ALA A 1 273 ? 7.361 48.360 -14.354 1.00 47.22 273 ALA A CA 1
ATOM 2191 C C . ALA A 1 273 ? 6.985 47.644 -13.043 1.00 47.22 273 ALA A C 1
ATOM 2193 O O . ALA A 1 273 ? 5.805 47.594 -12.712 1.00 47.22 273 ALA A O 1
ATOM 2194 N N . VAL A 1 274 ? 7.915 47.085 -12.259 1.00 41.28 274 VAL A N 1
ATOM 2195 C CA . VAL A 1 274 ? 7.524 46.312 -11.059 1.00 41.28 274 VAL A CA 1
ATOM 2196 C C . VAL A 1 274 ? 8.455 46.575 -9.878 1.00 41.28 274 VAL A C 1
ATOM 2198 O O . VAL A 1 274 ? 9.224 45.713 -9.468 1.00 41.28 274 VAL A O 1
ATOM 2201 N N . PHE A 1 275 ? 8.373 47.776 -9.298 1.00 34.59 275 PHE A N 1
ATOM 2202 C CA . PHE A 1 275 ? 8.921 48.041 -7.957 1.00 34.59 275 PHE A CA 1
ATOM 2203 C C . PHE A 1 275 ? 7.839 48.128 -6.863 1.00 34.59 275 PHE A C 1
ATOM 2205 O O . PHE A 1 275 ? 8.147 48.451 -5.723 1.00 34.59 275 PHE A O 1
ATOM 2212 N N . SER A 1 276 ? 6.570 47.811 -7.161 1.00 33.69 276 SER A N 1
ATOM 2213 C CA . SER A 1 276 ? 5.466 48.007 -6.198 1.00 33.69 276 SER A CA 1
ATOM 2214 C C . SER A 1 276 ? 4.808 46.727 -5.650 1.00 33.69 276 SER A C 1
ATOM 2216 O O . SER A 1 276 ? 3.992 46.811 -4.740 1.00 33.69 276 SER A O 1
ATOM 2218 N N . MET A 1 277 ? 5.164 45.521 -6.113 1.00 31.05 277 MET A N 1
ATOM 2219 C CA . MET A 1 277 ? 4.404 44.301 -5.760 1.00 31.05 277 MET A CA 1
ATOM 2220 C C . MET A 1 277 ? 5.176 43.218 -4.996 1.00 31.05 277 MET A C 1
ATOM 2222 O O . MET A 1 277 ? 4.745 42.072 -4.940 1.00 31.05 277 MET A O 1
ATOM 2226 N N . THR A 1 278 ? 6.263 43.570 -4.308 1.00 32.81 278 THR A N 1
ATOM 2227 C CA . THR A 1 278 ? 7.000 42.636 -3.429 1.00 32.81 278 THR A CA 1
ATOM 2228 C C . THR A 1 278 ? 6.526 42.713 -1.972 1.00 32.81 278 THR A C 1
ATOM 2230 O O . THR A 1 278 ? 7.330 42.785 -1.046 1.00 32.81 278 THR A O 1
ATOM 2233 N N . LYS A 1 279 ? 5.207 42.738 -1.746 1.00 33.16 279 LYS A N 1
ATOM 2234 C CA . LYS A 1 279 ? 4.620 42.587 -0.398 1.00 33.16 279 LYS A CA 1
ATOM 2235 C C . LYS A 1 279 ? 3.498 41.557 -0.301 1.00 33.16 279 LYS A C 1
ATOM 2237 O O . LYS A 1 279 ? 2.910 41.409 0.763 1.00 33.16 279 LYS A O 1
ATOM 2242 N N . ILE A 1 280 ? 3.204 40.823 -1.367 1.00 38.06 280 ILE A N 1
ATOM 2243 C CA . ILE A 1 280 ? 2.117 39.847 -1.362 1.00 38.06 280 ILE A CA 1
ATOM 2244 C C . ILE A 1 280 ? 2.660 38.562 -1.984 1.00 38.06 280 ILE A C 1
ATOM 2246 O O . ILE A 1 280 ? 3.322 38.614 -3.014 1.00 38.06 280 ILE A O 1
ATOM 2250 N N . VAL A 1 281 ? 2.352 37.426 -1.357 1.00 31.62 281 VAL A N 1
ATOM 2251 C CA . VAL A 1 281 ? 2.668 36.048 -1.780 1.00 31.62 281 VAL A CA 1
ATOM 2252 C C . VAL A 1 281 ? 3.994 35.469 -1.244 1.00 31.62 281 VAL A C 1
ATOM 2254 O O . VAL A 1 281 ? 4.888 35.085 -1.990 1.00 31.62 281 VAL A O 1
ATOM 2257 N N . CYS A 1 282 ? 4.067 35.324 0.082 1.00 25.39 282 CYS A N 1
ATOM 2258 C CA . CYS A 1 282 ? 4.423 34.033 0.687 1.00 25.39 282 CYS A CA 1
ATOM 2259 C C . CYS A 1 282 ? 3.135 33.462 1.299 1.00 25.39 282 CYS A C 1
ATOM 2261 O O . CYS A 1 282 ? 2.509 34.134 2.122 1.00 25.39 282 CYS A O 1
ATOM 2263 N N . PRO A 1 283 ? 2.705 32.279 0.855 1.00 39.31 283 PRO A N 1
ATOM 2264 C CA . PRO A 1 283 ? 2.461 31.181 1.786 1.00 39.31 283 PRO A CA 1
ATOM 2265 C C . PRO A 1 283 ? 3.504 30.069 1.637 1.00 39.31 283 PRO A C 1
ATOM 2267 O O . PRO A 1 283 ? 3.948 29.811 0.494 1.00 39.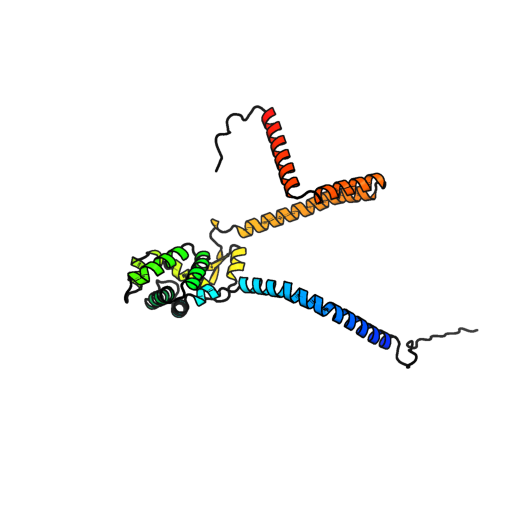31 283 PRO A O 1
#

Radius of gyration: 35.43 Å; chains: 1; bounding box: 68×96×106 Å

Sequence (283 aa):
MATVENTASGPLLTADGTPLKVSLGRSLRRSKLRGILLVLPALLFLIIIFVVPIFNLLSRSVDDTLVNSALPRTFVAFESWDRQSLPEEAMFEAIFLDITTGDKYTVGKATTRMNYEKPGWRSLIKKSGRKFKKKIKGPPYRDAMIKIDKRWGDVTFWQTLGAMKDPQTLGYFLNAVDRQYDANKHVVMKEKERRVYVMLWWRTLLLSLIVTVGCLAMAYPVAHLLATLPLRYSNLLMICVLMPFWTSLLVRIVRGWSCYKTTAWSTARWSGAVFSMTKIVCP

Foldseek 3Di:
DDDPDDPPVDQDADPVRHRPVVVVVVVVVVVVVVVCVVCVVVVVVCCCVPVVVVVVVVQVLFFLCLLCLQQVQLLVQLVPDPLPAQGDQSNLVSNLCSLAVGDPVSNQVNQVVLCVLPNPSNVLSVQCSVCSVPQPDDDPRQVSSCVSPVCSRPSQSVLSVLQSSDRTDPQSVLLLQQWGQTSVRDIHHHDPVSRDNVVVVVVVVVVVVVVVVVCCVVVVVVVVVLVPDDPVVNVVVVCVVVVVVPPDPVCVCCVVVVVVVVVVVVVVVVVPDDPDPVPDDDD